Protein AF-A0A940SL05-F1 (afdb_monomer_lite)

pLDDT: mean 84.68, std 17.25, range [26.16, 98.94]

Secondary structure (DSSP, 8-state):
-----SPPPGGGPPPTTS-------PPP--TT--HHHHHHHHGGG----SEEEP-STT--EEE-BTTEEEEEETTEEEEEE-EE---TTTTHHHHSBS--EEEEEEEEE----SSEEEEES-TTSEEEEEETTEEEEEEEETTEEEEEEEEPPTT-TTS-EEEEEEEETTTTEEEEEETTEEEEEEE-SSS--BPPPSS--EESS-TTT----SEEEEEEEEESSPPPHHHHHHTTSSS-SS-TTSTTEEEEE-SSSPPP----PPTT-SS-SS--SHHHHHHHHHHHTT-TT----HHHHHHH-SSSSS---HHHHHHHHHHHTTSSS---

Foldseek 3Di:
DDDDDDDDDPVRDDDPVDDDDDDDDDFDDDPPQDPVSVLLQCLLVPDPDQWFFWLAPQRFTWGHDDFWDWDDDPSFTWIDGKTFGPCVCLCLVLFAKLFKKKKKFWKAQADADQWAFFKEQAPQFWGWTDHVQWTKTWAHWPNDTFMDIFGDDPPRHGDIKIWMWIQHSVQQKIFIDIDLDTRDIDHGPDNIGHHRGPGGMMGQAHPHPRRGHNMITQKIWMFRHGDDSVLSVQCPDPDRPAPNHRPRTSGITGSSDDRPPPPVQAQCQFVSPNDLDVVSLVLLVCVQVVPVPRDTDPSSLVSLPQVPPSDSDPVSSVQSVCCNVVVDVGTD

Radius of gyration: 23.48 Å; chains: 1; bounding box: 57×52×64 Å

Sequence (332 aa):
TATCGPATLDPYQLPSDRTYNWTFSIIPADKTTDAAGYAELAKPYRRLSSALQDLSKHAIQIPTGTNCEMKESNGRTVLSGSVQIPTQGVLDSVYEGRKSFTAEVNVIPTGNPTFNMFVSNGDHGFSLRTRPGVIEFFIFADNDWQMITCDQPSGWIGNQHQVAGIYDAENNTIAVYADGEILGTQQLSTAGGTTRSGYGVTLGACPETGRGSEAEFSSLRIYSKALTAAELKSQNTETPAYPADHTAVELWVDPNAEPAVTEQGLIGDVNLDDTVDVSDAVLLAKFVVEDATAVVMEQGKRNADCNGDGNLSGDDIVLILKYIAKLIDSLG

Structure (mmCIF, N/CA/C/O backbone):
data_AF-A0A940SL05-F1
#
_entry.id   AF-A0A940SL05-F1
#
loop_
_atom_site.group_PDB
_atom_site.id
_atom_site.type_symbol
_atom_site.label_atom_id
_atom_site.label_alt_id
_atom_site.label_comp_id
_atom_site.label_asym_id
_atom_site.label_entity_id
_atom_site.label_seq_id
_atom_site.pdbx_PDB_ins_code
_atom_site.Cartn_x
_atom_site.Cartn_y
_atom_site.Cartn_z
_atom_site.occupancy
_atom_site.B_iso_or_equiv
_atom_site.auth_seq_id
_atom_site.auth_comp_id
_atom_site.auth_asym_id
_atom_site.auth_atom_id
_atom_site.pdbx_PDB_model_num
ATOM 1 N N . THR A 1 1 ? 37.506 -34.097 -18.999 1.00 36.06 1 THR A N 1
ATOM 2 C CA . THR A 1 1 ? 37.295 -32.869 -19.791 1.00 36.06 1 THR A CA 1
ATOM 3 C C . THR A 1 1 ? 35.953 -32.299 -19.395 1.00 36.06 1 THR A C 1
ATOM 5 O O . THR A 1 1 ? 34.938 -32.910 -19.693 1.00 36.06 1 THR A O 1
ATOM 8 N N . ALA A 1 2 ? 35.944 -31.223 -18.609 1.00 26.16 2 ALA A N 1
ATOM 9 C CA . ALA A 1 2 ? 34.712 -30.523 -18.254 1.00 26.16 2 ALA A CA 1
ATOM 10 C C . ALA A 1 2 ? 34.366 -29.554 -19.392 1.00 26.16 2 ALA A C 1
ATOM 12 O O . ALA A 1 2 ? 35.239 -28.823 -19.854 1.00 26.16 2 ALA A O 1
ATOM 13 N N . THR A 1 3 ? 33.125 -29.599 -19.866 1.00 31.02 3 THR A N 1
ATOM 14 C CA . THR A 1 3 ? 32.560 -28.662 -20.843 1.00 31.02 3 THR A CA 1
ATOM 15 C C . THR A 1 3 ? 31.640 -27.723 -20.068 1.00 31.02 3 THR A C 1
ATOM 17 O O . THR A 1 3 ? 30.739 -28.165 -19.356 1.00 31.02 3 THR A O 1
ATOM 20 N N . CYS A 1 4 ? 31.937 -26.430 -20.135 1.00 35.44 4 CYS A N 1
ATOM 21 C CA . CYS A 1 4 ? 31.187 -25.347 -19.514 1.00 35.44 4 CYS A CA 1
ATOM 22 C C . CYS A 1 4 ? 30.064 -24.889 -20.453 1.00 35.44 4 CYS A C 1
ATOM 24 O O . CYS A 1 4 ? 30.205 -23.867 -21.105 1.00 35.44 4 CYS A O 1
ATOM 26 N N . GLY A 1 5 ? 28.971 -25.658 -20.516 1.00 42.00 5 GLY A N 1
ATOM 27 C CA . GLY A 1 5 ? 27.702 -25.236 -21.128 1.00 42.00 5 GLY A CA 1
ATOM 28 C C . GLY A 1 5 ? 27.753 -24.851 -22.620 1.00 42.00 5 GLY A C 1
ATOM 29 O O . GLY A 1 5 ? 28.808 -24.893 -23.254 1.00 42.00 5 GLY A O 1
ATOM 30 N N . PRO A 1 6 ? 26.596 -24.537 -23.230 1.00 42.41 6 PRO A N 1
ATOM 31 C CA . PRO A 1 6 ? 26.560 -23.897 -24.541 1.00 42.41 6 PRO A CA 1
ATOM 32 C C . PRO A 1 6 ? 27.177 -22.491 -24.463 1.00 42.41 6 PRO A C 1
ATOM 34 O O . PRO A 1 6 ? 27.167 -21.861 -23.406 1.00 42.41 6 PRO A O 1
ATOM 37 N N . ALA A 1 7 ? 27.728 -22.012 -25.581 1.00 43.56 7 ALA A N 1
ATOM 38 C CA . ALA A 1 7 ? 28.268 -20.659 -25.686 1.00 43.56 7 ALA A CA 1
ATOM 39 C C . ALA A 1 7 ? 27.224 -19.617 -25.243 1.00 43.56 7 ALA A C 1
ATOM 41 O O . ALA A 1 7 ? 26.043 -19.746 -25.565 1.00 43.56 7 ALA A O 1
ATOM 42 N N . THR A 1 8 ? 27.661 -18.597 -24.504 1.00 48.06 8 THR A N 1
ATOM 43 C CA . THR A 1 8 ? 26.834 -17.441 -24.134 1.00 48.06 8 THR A CA 1
ATOM 44 C C . THR A 1 8 ? 26.310 -16.768 -25.400 1.00 48.06 8 THR A C 1
ATOM 46 O O . THR A 1 8 ? 27.109 -16.312 -26.219 1.00 48.06 8 THR A O 1
ATOM 49 N N . LEU A 1 9 ? 24.983 -16.734 -25.564 1.00 45.97 9 LEU A N 1
ATOM 50 C CA . LEU A 1 9 ? 24.324 -16.020 -26.661 1.00 45.97 9 LEU A CA 1
ATOM 51 C C . LEU A 1 9 ? 24.719 -14.537 -26.598 1.00 45.97 9 LEU A C 1
ATOM 53 O O . LEU A 1 9 ? 24.898 -14.005 -25.502 1.00 45.97 9 LEU A O 1
ATOM 57 N N . ASP A 1 10 ? 24.851 -13.888 -27.755 1.00 45.47 10 ASP A N 1
ATOM 58 C CA . ASP A 1 10 ? 25.284 -12.489 -27.887 1.00 45.47 10 ASP A CA 1
ATOM 59 C C . ASP A 1 10 ? 24.615 -11.488 -26.914 1.00 45.47 10 ASP A C 1
ATOM 61 O O . ASP A 1 10 ? 25.356 -10.688 -26.340 1.00 45.47 10 ASP A O 1
ATOM 65 N N . PRO A 1 11 ? 23.301 -11.559 -26.594 1.00 39.41 11 PRO A N 1
ATOM 66 C CA . PRO A 1 11 ? 22.685 -10.640 -25.622 1.00 39.41 11 PRO A CA 1
ATOM 67 C C . PRO A 1 11 ? 23.162 -10.814 -24.167 1.00 39.41 11 PRO A C 1
ATOM 69 O O . PRO A 1 11 ? 22.920 -9.952 -23.330 1.00 39.41 11 PRO A O 1
ATOM 72 N N . TYR A 1 12 ? 23.871 -11.899 -23.841 1.00 46.38 12 TYR A N 1
ATOM 73 C CA . TYR A 1 12 ? 24.401 -12.163 -22.495 1.00 46.38 12 TYR A CA 1
ATOM 74 C C . TYR A 1 12 ? 25.920 -11.968 -22.396 1.00 46.38 12 TYR A C 1
ATOM 76 O O . TYR A 1 12 ? 26.547 -12.420 -21.433 1.00 46.38 12 TYR A O 1
ATOM 84 N N . GLN A 1 13 ? 26.539 -11.324 -23.390 1.00 52.31 13 GLN A N 1
ATOM 85 C CA . GLN A 1 13 ? 27.960 -10.992 -23.360 1.00 52.31 13 GLN A CA 1
ATOM 86 C C . GLN A 1 13 ? 28.181 -9.641 -22.673 1.00 52.31 13 GLN A C 1
ATOM 88 O O . GLN A 1 13 ? 27.650 -8.613 -23.080 1.00 52.31 13 GLN A O 1
ATOM 93 N N . LEU A 1 14 ? 29.005 -9.634 -21.625 1.00 52.00 14 LEU A N 1
ATOM 94 C CA . LEU A 1 14 ? 29.429 -8.396 -20.976 1.00 52.00 14 LEU A CA 1
ATOM 95 C C . LEU A 1 14 ? 30.586 -7.754 -21.768 1.00 52.00 14 LEU A C 1
ATOM 97 O O . LEU A 1 14 ? 31.560 -8.453 -22.066 1.00 52.00 14 LEU A O 1
ATOM 101 N N . PRO A 1 15 ? 30.538 -6.438 -22.065 1.00 56.62 15 PRO A N 1
ATOM 102 C CA . PRO A 1 15 ? 31.645 -5.714 -22.690 1.00 56.62 15 PRO A CA 1
ATOM 103 C C . PRO A 1 15 ? 32.965 -5.921 -21.940 1.00 56.62 15 PRO A C 1
ATOM 105 O O . PRO A 1 15 ? 33.047 -5.654 -20.741 1.00 56.62 15 PRO A O 1
ATOM 108 N N . SER A 1 16 ? 34.001 -6.395 -22.637 1.00 55.59 16 SER A N 1
ATOM 109 C CA . SER A 1 16 ? 35.279 -6.820 -22.042 1.00 55.59 16 SER A CA 1
ATOM 110 C C . SER A 1 16 ? 36.169 -5.680 -21.529 1.00 55.59 16 SER A C 1
ATOM 112 O O . SER A 1 16 ? 37.238 -5.932 -20.979 1.00 55.59 16 SER A O 1
ATOM 114 N N . ASP A 1 17 ? 35.774 -4.430 -21.751 1.00 52.53 17 ASP A N 1
ATOM 115 C CA . ASP A 1 17 ? 36.512 -3.211 -21.414 1.00 52.53 17 ASP A CA 1
ATOM 116 C C . ASP A 1 17 ? 36.083 -2.583 -20.075 1.00 52.53 17 ASP A C 1
ATOM 118 O O . ASP A 1 17 ? 36.571 -1.515 -19.701 1.00 52.53 17 ASP A O 1
ATOM 122 N N . ARG A 1 18 ? 35.200 -3.250 -19.323 1.00 40.50 18 ARG A N 1
ATOM 123 C CA . ARG A 1 18 ? 34.708 -2.789 -18.019 1.00 40.50 18 ARG A CA 1
ATOM 124 C C . ARG A 1 18 ? 35.052 -3.772 -16.905 1.00 40.50 18 ARG A C 1
ATOM 126 O O . ARG A 1 18 ? 35.016 -4.988 -17.076 1.00 40.50 18 ARG A O 1
ATOM 133 N N . THR A 1 19 ? 35.342 -3.234 -15.726 1.00 42.38 19 THR A N 1
ATOM 134 C CA . THR A 1 19 ? 35.512 -4.034 -14.509 1.00 42.38 19 THR A CA 1
ATOM 135 C C . THR A 1 19 ? 34.145 -4.298 -13.889 1.00 42.38 19 THR A C 1
ATOM 137 O O . THR A 1 19 ? 33.494 -3.366 -13.421 1.00 42.38 19 THR A O 1
ATOM 140 N N . TYR A 1 20 ? 33.730 -5.563 -13.843 1.00 41.09 20 TYR A N 1
ATOM 141 C CA . TYR A 1 20 ? 32.503 -5.985 -13.165 1.00 41.09 20 TYR A CA 1
ATOM 142 C C . TYR A 1 20 ? 32.839 -6.623 -11.822 1.00 41.09 20 TYR A C 1
ATOM 144 O O . TYR A 1 20 ? 33.652 -7.545 -11.753 1.00 41.09 20 TYR A O 1
ATOM 152 N N . ASN A 1 21 ? 32.166 -6.173 -10.766 1.00 38.69 21 ASN A N 1
ATOM 153 C CA . ASN A 1 21 ? 32.136 -6.874 -9.489 1.00 38.69 21 ASN A CA 1
ATOM 154 C C . ASN A 1 21 ? 30.809 -7.621 -9.400 1.00 38.69 21 ASN A C 1
ATOM 156 O O . ASN A 1 21 ? 29.749 -7.005 -9.456 1.00 38.69 21 ASN A O 1
ATOM 160 N N . TRP A 1 22 ? 30.873 -8.939 -9.267 1.00 44.47 22 TRP A N 1
ATOM 161 C CA . TRP A 1 22 ? 29.706 -9.802 -9.143 1.00 44.47 22 TRP A CA 1
ATOM 162 C C . TRP A 1 22 ? 29.884 -10.716 -7.938 1.00 44.47 22 TRP A C 1
ATOM 164 O O . TRP A 1 22 ? 30.992 -11.122 -7.588 1.00 44.47 22 TRP A O 1
ATOM 174 N N . THR A 1 23 ? 28.769 -11.032 -7.296 1.00 41.69 23 THR A N 1
ATOM 175 C CA . THR A 1 23 ? 28.685 -12.100 -6.303 1.00 41.69 23 THR A CA 1
ATOM 176 C C . THR A 1 23 ? 27.572 -13.036 -6.740 1.00 41.69 23 THR A C 1
ATOM 178 O O . THR A 1 23 ? 26.599 -12.611 -7.358 1.00 41.69 23 THR A O 1
ATOM 181 N N . PHE A 1 24 ? 27.755 -14.328 -6.496 1.00 50.56 24 PHE A N 1
ATOM 182 C CA . PHE A 1 24 ? 26.805 -15.363 -6.876 1.00 50.56 24 PHE A CA 1
ATOM 183 C C . PHE A 1 24 ? 26.551 -16.270 -5.677 1.00 50.56 24 PHE A C 1
ATOM 185 O O . PHE A 1 24 ? 27.458 -16.534 -4.885 1.00 50.56 24 PHE A O 1
ATOM 192 N N . SER A 1 25 ? 25.322 -16.766 -5.576 1.00 53.41 25 SER A N 1
ATOM 193 C CA . SER A 1 25 ? 24.893 -17.714 -4.551 1.00 53.41 25 SER A CA 1
ATOM 194 C C . SER A 1 25 ? 24.506 -19.025 -5.225 1.00 53.41 25 SER A C 1
ATOM 196 O O . SER A 1 25 ? 23.731 -19.031 -6.178 1.00 53.41 25 SER A O 1
A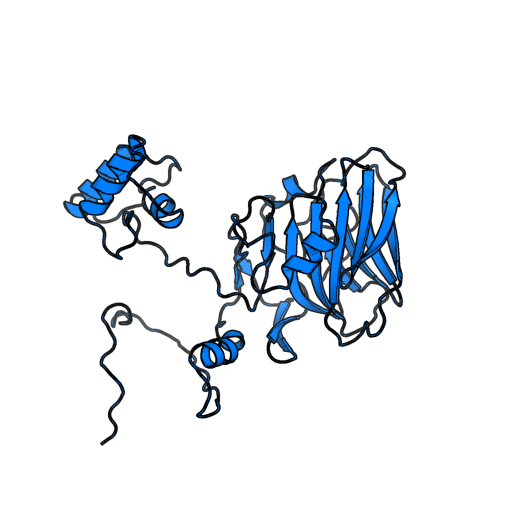TOM 198 N N . ILE A 1 26 ? 25.054 -20.145 -4.748 1.00 67.12 26 ILE A N 1
ATOM 199 C CA . ILE A 1 26 ? 24.675 -21.483 -5.219 1.00 67.12 26 ILE A CA 1
ATOM 200 C C . ILE A 1 26 ? 23.551 -21.993 -4.320 1.00 67.12 26 ILE A C 1
ATOM 202 O O . ILE A 1 26 ? 23.754 -22.162 -3.118 1.00 67.12 26 ILE A O 1
ATOM 206 N N . ILE A 1 27 ? 22.388 -22.262 -4.909 1.00 63.69 27 ILE A N 1
ATOM 207 C CA . ILE A 1 27 ? 21.203 -22.747 -4.197 1.00 63.69 27 ILE A CA 1
ATOM 208 C C . ILE A 1 27 ? 21.056 -24.249 -4.480 1.00 63.69 27 ILE A C 1
ATOM 210 O O . ILE A 1 27 ? 20.894 -24.633 -5.642 1.00 63.69 27 ILE A O 1
ATOM 214 N N . PRO A 1 28 ? 21.135 -25.126 -3.464 1.00 71.19 28 PRO A N 1
ATOM 215 C CA . PRO A 1 28 ? 20.837 -26.540 -3.640 1.00 71.19 28 PRO A CA 1
ATOM 216 C C . PRO A 1 28 ? 19.355 -26.714 -3.980 1.00 71.19 28 PRO A C 1
ATOM 218 O O . PRO A 1 28 ? 18.493 -26.179 -3.290 1.00 71.19 28 PRO A O 1
ATOM 221 N N . ALA A 1 29 ? 19.062 -27.498 -5.010 1.00 73.69 29 ALA A N 1
ATOM 222 C CA . ALA A 1 29 ? 17.703 -27.815 -5.425 1.00 73.69 29 ALA A CA 1
ATOM 223 C C . ALA A 1 29 ? 17.564 -29.321 -5.667 1.00 73.69 29 ALA A C 1
ATOM 225 O O . ALA A 1 29 ? 18.550 -30.008 -5.963 1.00 73.69 29 ALA A O 1
ATOM 226 N N . ASP A 1 30 ? 16.346 -29.839 -5.522 1.00 82.06 30 ASP A N 1
ATOM 227 C CA . ASP A 1 30 ? 16.068 -31.245 -5.792 1.00 82.06 30 ASP A CA 1
ATOM 228 C C . ASP A 1 30 ? 16.240 -31.538 -7.294 1.00 82.06 30 ASP A C 1
ATOM 230 O O . ASP A 1 30 ? 16.018 -30.684 -8.154 1.00 82.06 30 ASP A O 1
ATOM 234 N N . LYS A 1 31 ? 16.636 -32.769 -7.635 1.00 79.12 31 LYS A N 1
ATOM 235 C CA . LYS A 1 31 ? 16.769 -33.196 -9.038 1.00 79.12 31 LYS A CA 1
ATOM 236 C C . LYS A 1 31 ? 15.439 -33.187 -9.796 1.00 79.12 31 LYS A C 1
ATOM 238 O O . LYS A 1 31 ? 15.453 -33.266 -11.019 1.00 79.12 31 LYS A O 1
ATOM 243 N N . THR A 1 32 ? 14.322 -33.166 -9.077 1.00 84.56 32 THR A N 1
ATOM 244 C CA . THR A 1 32 ? 12.962 -33.164 -9.621 1.00 84.56 32 THR A CA 1
ATOM 245 C C . THR A 1 32 ? 12.363 -31.764 -9.770 1.00 84.56 32 THR A C 1
ATOM 247 O O . THR A 1 32 ? 11.261 -31.649 -10.298 1.00 84.56 32 THR A O 1
ATOM 250 N N . THR A 1 33 ? 13.066 -30.710 -9.338 1.00 73.00 33 THR A N 1
ATOM 251 C CA . THR A 1 33 ? 12.614 -29.320 -9.477 1.00 73.00 33 THR A CA 1
ATOM 252 C C . THR A 1 33 ? 12.494 -28.934 -10.956 1.00 73.00 33 THR A C 1
ATOM 254 O O . THR A 1 33 ? 13.396 -29.193 -11.751 1.00 73.00 33 THR A O 1
ATOM 257 N N . ASP A 1 34 ? 11.370 -28.328 -11.334 1.00 69.12 34 ASP A N 1
ATOM 258 C CA . ASP A 1 34 ? 11.123 -27.822 -12.684 1.00 69.12 34 ASP A CA 1
ATOM 259 C C . ASP A 1 34 ? 11.533 -26.343 -12.822 1.00 69.12 34 ASP A C 1
ATOM 261 O O . ASP A 1 34 ? 11.984 -25.703 -11.872 1.00 69.12 34 ASP A O 1
ATOM 265 N N . ALA A 1 35 ? 11.408 -25.779 -14.027 1.00 60.22 35 ALA A N 1
ATOM 266 C CA . ALA A 1 35 ? 11.822 -24.400 -14.303 1.00 60.22 35 ALA A CA 1
ATOM 267 C C . ALA A 1 35 ? 11.111 -23.363 -13.410 1.00 60.22 35 ALA A C 1
ATOM 269 O O . ALA A 1 35 ? 11.743 -22.403 -12.968 1.00 60.22 35 ALA A O 1
ATOM 270 N N . ALA A 1 36 ? 9.825 -23.576 -13.110 1.00 58.47 36 ALA A N 1
ATOM 271 C CA . ALA A 1 36 ? 9.057 -22.716 -12.214 1.00 58.47 36 ALA A CA 1
ATOM 272 C C . ALA A 1 36 ? 9.551 -22.842 -10.764 1.00 58.47 36 ALA A C 1
ATOM 274 O O . ALA A 1 36 ? 9.796 -21.834 -10.107 1.00 58.47 36 ALA A O 1
ATOM 275 N N . GLY A 1 37 ? 9.803 -24.062 -10.287 1.00 66.38 37 GLY A N 1
ATOM 276 C CA . GLY A 1 37 ? 10.365 -24.308 -8.963 1.00 66.38 37 GLY A CA 1
ATOM 277 C C . GLY A 1 37 ? 11.770 -23.726 -8.792 1.00 66.38 37 GLY A C 1
ATOM 278 O O . GLY A 1 37 ? 12.076 -23.167 -7.742 1.00 66.38 37 GLY A O 1
ATOM 279 N N . TYR A 1 38 ? 12.616 -23.773 -9.828 1.00 66.06 38 TYR A N 1
ATOM 280 C CA . TYR A 1 38 ? 13.904 -23.074 -9.810 1.00 66.06 38 TYR A CA 1
ATOM 281 C C . TYR A 1 38 ? 13.722 -21.556 -9.746 1.00 66.06 38 TYR A C 1
ATOM 283 O O . TYR A 1 38 ? 14.474 -20.885 -9.037 1.00 66.06 38 TYR A O 1
ATOM 291 N N . ALA A 1 39 ? 12.724 -21.012 -10.451 1.00 60.06 39 ALA A N 1
ATOM 292 C CA . ALA A 1 39 ? 12.420 -19.591 -10.395 1.00 60.06 39 ALA A CA 1
ATOM 293 C C . ALA A 1 39 ? 12.012 -19.164 -8.978 1.00 60.06 39 ALA A C 1
ATOM 295 O O . ALA A 1 39 ? 12.591 -18.196 -8.487 1.00 60.06 39 ALA A O 1
ATOM 296 N N . GLU A 1 40 ? 11.114 -19.908 -8.318 1.00 60.41 40 GLU A N 1
ATOM 297 C CA . GLU A 1 40 ? 10.710 -19.684 -6.920 1.00 60.41 40 GLU A CA 1
ATOM 298 C C . GLU A 1 40 ? 11.884 -19.790 -5.942 1.00 60.41 40 GLU A C 1
ATOM 300 O O . GLU A 1 40 ? 12.039 -18.932 -5.081 1.00 60.41 40 GLU A O 1
ATOM 305 N N . LEU A 1 41 ? 12.750 -20.799 -6.089 1.00 67.00 41 LEU A N 1
ATOM 306 C CA . LEU A 1 41 ? 13.924 -20.966 -5.222 1.00 67.00 41 LEU A CA 1
ATOM 307 C C . LEU A 1 41 ? 14.932 -19.825 -5.374 1.00 67.00 41 LEU A C 1
ATOM 309 O O . LEU A 1 41 ? 15.597 -19.459 -4.408 1.00 67.00 41 LEU A O 1
ATOM 313 N N . ALA A 1 42 ? 15.072 -19.284 -6.584 1.00 62.66 42 ALA A N 1
ATOM 314 C CA . ALA A 1 42 ? 16.006 -18.206 -6.869 1.00 62.66 42 ALA A CA 1
ATOM 315 C C . ALA A 1 42 ? 15.466 -16.824 -6.482 1.00 62.66 42 ALA A C 1
ATOM 317 O O . ALA A 1 42 ? 16.278 -15.961 -6.160 1.00 62.66 42 ALA A O 1
ATOM 318 N N . LYS A 1 43 ? 14.139 -16.606 -6.503 1.00 61.03 43 LYS A N 1
ATOM 319 C CA . LYS A 1 43 ? 13.481 -15.314 -6.200 1.00 61.03 43 LYS A CA 1
ATOM 320 C C . LYS A 1 43 ? 14.070 -14.576 -4.994 1.00 61.03 43 LYS A C 1
ATOM 322 O O . LYS A 1 43 ? 14.424 -13.409 -5.163 1.00 61.03 43 LYS A O 1
ATOM 327 N N . PRO A 1 44 ? 14.277 -15.221 -3.830 1.00 55.00 44 PRO A N 1
ATOM 328 C CA . PRO A 1 44 ? 14.743 -14.512 -2.647 1.00 55.00 44 PRO A CA 1
ATOM 329 C C . PRO A 1 44 ? 16.212 -14.057 -2.736 1.00 55.00 44 PRO A C 1
ATOM 331 O O . PRO A 1 44 ? 16.677 -13.200 -1.991 1.00 55.00 44 PRO A O 1
ATOM 334 N N . TYR A 1 45 ? 16.956 -14.595 -3.707 1.00 55.50 45 TYR A N 1
ATOM 335 C CA . TYR A 1 45 ? 18.363 -14.293 -3.962 1.00 55.50 45 TYR A CA 1
ATOM 336 C C . TYR A 1 45 ? 18.577 -13.399 -5.192 1.00 55.50 45 TYR A C 1
ATOM 338 O O . TYR A 1 45 ? 19.721 -13.080 -5.516 1.00 55.50 45 TYR A O 1
ATOM 346 N N . ARG A 1 46 ? 17.508 -12.971 -5.883 1.00 54.88 46 ARG A N 1
ATOM 347 C CA . ARG A 1 46 ? 17.597 -12.126 -7.091 1.00 54.88 46 ARG A CA 1
ATOM 348 C C . ARG A 1 46 ? 17.979 -10.671 -6.814 1.00 54.88 46 ARG A C 1
ATOM 350 O O . ARG A 1 46 ? 18.066 -9.886 -7.753 1.00 54.88 46 ARG A O 1
ATOM 357 N N . ARG A 1 47 ? 18.230 -10.278 -5.561 1.00 50.22 47 ARG A N 1
ATOM 358 C CA . ARG A 1 47 ? 18.471 -8.872 -5.208 1.00 50.22 47 ARG A CA 1
ATOM 359 C C . ARG A 1 47 ? 19.822 -8.654 -4.529 1.00 50.22 47 ARG A C 1
ATOM 361 O O . ARG A 1 47 ? 19.985 -8.847 -3.332 1.00 50.22 47 ARG A O 1
ATOM 368 N N . LEU A 1 48 ? 20.768 -8.148 -5.319 1.00 43.28 48 LEU A N 1
ATOM 369 C CA . LEU A 1 48 ? 21.882 -7.306 -4.868 1.00 43.28 48 LEU A CA 1
ATOM 370 C C . LEU A 1 48 ? 21.565 -5.841 -5.208 1.00 43.28 48 LEU A C 1
ATOM 372 O O . LEU A 1 48 ? 22.366 -5.153 -5.834 1.00 43.28 48 LEU A O 1
ATOM 376 N N . SER A 1 49 ? 20.369 -5.361 -4.865 1.00 50.12 49 SER A N 1
ATOM 377 C CA . SER A 1 49 ? 20.028 -3.946 -5.014 1.00 50.12 49 SER A CA 1
ATOM 378 C C . SER A 1 49 ? 19.861 -3.311 -3.638 1.00 50.12 49 SER A C 1
ATOM 380 O O . SER A 1 49 ? 19.150 -3.815 -2.774 1.00 50.12 49 SER A O 1
ATOM 382 N N . SER A 1 50 ? 20.494 -2.159 -3.433 1.00 54.81 50 SER A N 1
ATOM 383 C CA . SER A 1 50 ? 20.216 -1.252 -2.314 1.00 54.81 50 SER A CA 1
ATOM 384 C C . SER A 1 50 ? 18.915 -0.459 -2.528 1.00 54.81 50 SER A C 1
ATOM 386 O O . SER A 1 50 ? 18.770 0.645 -2.006 1.00 54.81 50 SER A O 1
ATOM 388 N N . ALA A 1 51 ? 17.997 -0.962 -3.359 1.00 65.06 51 ALA A N 1
ATOM 389 C CA . ALA A 1 51 ? 16.718 -0.333 -3.656 1.00 65.06 51 ALA A CA 1
ATOM 390 C C . ALA A 1 51 ? 15.671 -1.356 -4.133 1.00 65.06 51 ALA A C 1
ATOM 392 O O . ALA A 1 51 ? 16.001 -2.328 -4.817 1.00 65.06 51 ALA A O 1
ATOM 393 N N . LEU A 1 52 ? 14.405 -1.121 -3.789 1.00 79.75 52 LEU A N 1
ATOM 394 C CA . LEU A 1 52 ? 13.227 -1.756 -4.378 1.00 79.75 52 LEU A CA 1
ATOM 395 C C . LEU A 1 52 ? 12.659 -0.835 -5.456 1.00 79.75 52 LEU A C 1
ATOM 397 O O . LEU A 1 52 ? 12.781 0.382 -5.375 1.00 79.75 52 LEU A O 1
ATOM 401 N N . GLN A 1 53 ? 11.970 -1.427 -6.415 1.00 82.12 53 GLN A N 1
ATOM 402 C CA . GLN A 1 53 ? 11.187 -0.715 -7.409 1.00 82.12 53 GLN A CA 1
ATOM 403 C C . GLN A 1 53 ? 9.720 -0.714 -6.964 1.00 82.12 53 GLN A C 1
ATOM 405 O O . GLN A 1 53 ? 9.183 -1.778 -6.653 1.00 82.12 53 GLN A O 1
ATOM 410 N N . ASP A 1 54 ? 9.071 0.449 -6.934 1.00 87.56 54 ASP A N 1
ATOM 411 C CA . ASP A 1 54 ? 7.609 0.518 -6.971 1.00 87.56 54 ASP A CA 1
ATOM 412 C C . ASP A 1 54 ? 7.122 -0.062 -8.302 1.00 87.56 54 ASP A C 1
ATOM 414 O O . ASP A 1 54 ? 7.568 0.377 -9.362 1.00 87.56 54 ASP A O 1
ATOM 418 N N . LEU A 1 55 ? 6.239 -1.054 -8.235 1.00 87.62 55 LEU A N 1
ATOM 419 C CA . LEU A 1 55 ? 5.710 -1.763 -9.400 1.00 87.62 55 LEU A CA 1
ATOM 420 C C . LEU A 1 55 ? 4.536 -1.031 -10.052 1.00 87.62 55 LEU A C 1
ATOM 422 O O . LEU A 1 55 ? 4.090 -1.439 -11.123 1.00 87.62 55 LEU A O 1
ATOM 426 N N . SER A 1 56 ? 4.008 0.009 -9.402 1.00 89.12 56 SER A N 1
ATOM 427 C CA . SER A 1 56 ? 2.946 0.824 -9.974 1.00 89.12 56 SER A CA 1
ATOM 428 C C . SER A 1 56 ? 3.426 1.601 -11.205 1.00 89.12 56 SER A C 1
ATOM 430 O O . SER A 1 56 ? 4.622 1.701 -11.493 1.00 89.12 56 SER A O 1
ATOM 432 N N . LYS A 1 57 ? 2.480 2.249 -11.889 1.00 82.31 57 LYS A N 1
ATOM 433 C CA . LYS A 1 57 ? 2.740 3.185 -12.996 1.00 82.31 57 LYS A CA 1
ATOM 434 C C . LYS A 1 57 ? 3.752 4.297 -12.670 1.00 82.31 57 LYS A C 1
ATOM 436 O O . LYS A 1 57 ? 4.294 4.893 -13.595 1.00 82.31 57 LYS A O 1
ATOM 441 N N . HIS A 1 58 ? 4.000 4.596 -11.391 1.00 81.38 58 HIS A N 1
ATOM 442 C CA . HIS A 1 58 ? 4.916 5.667 -10.984 1.00 81.38 58 HIS A CA 1
ATOM 443 C C . HIS A 1 58 ? 6.384 5.248 -10.961 1.00 81.38 58 HIS A C 1
ATOM 445 O O . HIS A 1 58 ? 7.250 6.119 -10.988 1.00 81.38 58 HIS A O 1
ATOM 451 N N . ALA A 1 59 ? 6.673 3.944 -10.908 1.00 79.31 59 ALA A N 1
ATOM 452 C CA . ALA A 1 59 ? 8.025 3.399 -10.976 1.00 79.31 59 ALA A CA 1
ATOM 453 C C . ALA A 1 59 ? 9.048 4.096 -10.043 1.00 79.31 59 ALA A C 1
ATOM 455 O O . ALA A 1 59 ? 10.224 4.264 -10.380 1.00 79.31 59 ALA A O 1
ATOM 456 N N . ILE A 1 60 ? 8.635 4.448 -8.825 1.00 80.38 60 ILE A N 1
ATOM 457 C CA . ILE A 1 60 ? 9.487 5.087 -7.812 1.00 80.38 60 ILE A CA 1
ATOM 458 C C . ILE A 1 60 ? 10.602 4.134 -7.343 1.00 80.38 60 ILE A C 1
ATOM 460 O O . ILE A 1 60 ? 10.341 3.019 -6.891 1.00 80.38 60 ILE A O 1
ATOM 464 N N . GLN A 1 61 ? 11.854 4.601 -7.370 1.00 79.69 61 GLN A N 1
ATOM 465 C CA . GLN A 1 61 ? 12.981 3.904 -6.740 1.00 79.69 61 GLN A CA 1
ATOM 466 C C . GLN A 1 61 ? 12.935 4.088 -5.224 1.00 79.69 61 GLN A C 1
ATOM 468 O O . GLN A 1 61 ? 12.994 5.209 -4.724 1.00 79.69 61 GLN A O 1
ATOM 473 N N . ILE A 1 62 ? 12.866 2.992 -4.480 1.00 83.25 62 ILE A N 1
ATOM 474 C CA . ILE A 1 62 ? 12.733 2.983 -3.024 1.00 83.25 62 ILE A CA 1
ATOM 475 C C . ILE A 1 62 ? 14.059 2.513 -2.425 1.00 83.25 62 ILE A C 1
ATOM 477 O O . ILE A 1 62 ? 14.359 1.324 -2.496 1.00 83.25 62 ILE A O 1
ATOM 481 N N . PRO A 1 63 ? 14.872 3.395 -1.826 1.00 73.69 63 PRO A N 1
ATOM 482 C CA . PRO A 1 63 ? 16.158 2.996 -1.270 1.00 73.69 63 PRO A CA 1
ATOM 483 C C . PRO A 1 63 ? 15.964 2.027 -0.096 1.00 73.69 63 PRO A C 1
ATOM 485 O O . PRO A 1 63 ? 15.249 2.326 0.858 1.00 73.69 63 PRO A O 1
ATOM 488 N N . THR A 1 64 ? 16.637 0.880 -0.142 1.00 69.12 64 THR A N 1
ATOM 489 C CA . THR A 1 64 ? 16.747 -0.061 0.980 1.00 69.12 64 THR A CA 1
ATOM 490 C C . THR A 1 64 ? 18.153 0.002 1.556 1.00 69.12 64 THR A C 1
ATOM 492 O O . THR A 1 64 ? 19.144 -0.061 0.830 1.00 69.12 64 THR A O 1
ATOM 495 N N . GLY A 1 65 ? 18.250 0.137 2.873 1.00 67.06 65 GLY A N 1
ATOM 496 C CA . GLY A 1 65 ? 19.493 0.354 3.610 1.00 67.06 65 GLY A CA 1
ATOM 497 C C . GLY A 1 65 ? 19.218 1.058 4.940 1.00 67.06 65 GLY A C 1
ATOM 498 O O . GLY A 1 65 ? 18.065 1.365 5.225 1.00 67.06 65 GLY A O 1
ATOM 499 N N . THR A 1 66 ? 20.274 1.311 5.725 1.00 67.44 66 THR A N 1
ATOM 500 C CA . THR A 1 66 ? 20.379 1.910 7.086 1.00 67.44 66 THR A CA 1
ATOM 501 C C . THR A 1 66 ? 19.284 1.569 8.110 1.00 67.44 66 THR A C 1
ATOM 503 O O . THR A 1 66 ? 19.612 1.110 9.196 1.00 67.44 66 THR A O 1
ATOM 506 N N . ASN A 1 67 ? 18.011 1.806 7.796 1.00 82.75 67 ASN A N 1
ATOM 507 C CA . ASN A 1 67 ? 16.851 1.550 8.646 1.00 82.75 67 ASN A CA 1
ATOM 508 C C . ASN A 1 67 ? 15.914 0.458 8.105 1.00 82.75 67 ASN A C 1
ATOM 510 O O . ASN A 1 67 ? 15.026 0.048 8.847 1.00 82.75 67 ASN A O 1
ATOM 514 N N . CYS A 1 68 ? 16.070 0.006 6.854 1.00 87.44 68 CYS A N 1
ATOM 515 C CA . CYS A 1 68 ? 15.300 -1.091 6.265 1.00 87.44 68 CYS A CA 1
ATOM 516 C C . CYS A 1 68 ? 16.222 -2.118 5.611 1.00 87.44 68 CYS A C 1
ATOM 518 O O . CYS A 1 68 ? 17.066 -1.770 4.784 1.00 87.44 68 CYS A O 1
ATOM 520 N N . GLU A 1 69 ? 16.021 -3.384 5.956 1.00 84.69 69 GLU A N 1
ATOM 521 C CA . GLU A 1 69 ? 16.781 -4.517 5.444 1.00 84.69 69 GLU A CA 1
ATOM 522 C C . GLU A 1 69 ? 15.839 -5.525 4.784 1.00 84.69 69 GLU A C 1
ATOM 524 O O . GLU A 1 69 ? 14.756 -5.810 5.299 1.00 84.69 69 GLU A O 1
ATOM 529 N N . MET A 1 70 ? 16.268 -6.087 3.654 1.00 84.50 70 MET A N 1
ATOM 530 C CA . MET A 1 70 ? 15.654 -7.285 3.086 1.00 84.50 70 MET A CA 1
ATOM 531 C C . MET A 1 70 ? 16.216 -8.509 3.807 1.00 84.50 70 MET A C 1
ATOM 533 O O . MET A 1 70 ? 17.433 -8.648 3.928 1.00 84.50 70 MET A O 1
ATOM 537 N N . LYS A 1 71 ? 15.344 -9.400 4.274 1.00 80.69 71 LYS A N 1
ATOM 538 C CA . LYS A 1 71 ? 15.742 -10.658 4.911 1.00 80.69 71 LYS A CA 1
ATOM 539 C C . LYS A 1 71 ? 14.833 -11.802 4.501 1.00 80.69 71 LYS A C 1
ATOM 541 O O . LYS A 1 71 ? 13.697 -11.581 4.101 1.00 80.69 71 LYS A O 1
ATOM 546 N N . GLU A 1 72 ? 15.320 -13.019 4.678 1.00 80.88 72 GLU A N 1
ATOM 547 C CA . GLU A 1 72 ? 14.526 -14.224 4.467 1.00 80.88 72 GLU A CA 1
ATOM 548 C C . GLU A 1 72 ? 13.672 -14.551 5.692 1.00 80.88 72 GLU A C 1
ATOM 550 O O . GLU A 1 72 ? 14.170 -14.592 6.818 1.00 80.88 72 GLU A O 1
ATOM 555 N N . SER A 1 73 ? 12.390 -14.824 5.460 1.00 75.69 73 SER A N 1
ATOM 556 C CA . SER A 1 73 ? 11.430 -15.266 6.470 1.00 75.69 73 SER A CA 1
ATOM 557 C C . SER A 1 73 ? 10.447 -16.240 5.821 1.00 75.69 73 SER A C 1
ATOM 559 O O . SER A 1 73 ? 9.778 -15.910 4.845 1.00 75.69 73 SER A O 1
ATOM 561 N N . ASN A 1 74 ? 10.393 -17.480 6.320 1.00 72.25 74 ASN A N 1
ATOM 562 C CA . ASN A 1 74 ? 9.513 -18.545 5.813 1.00 72.25 74 ASN A CA 1
ATOM 563 C C . ASN A 1 74 ? 9.586 -18.790 4.286 1.00 72.25 74 ASN A C 1
ATOM 565 O O . ASN A 1 74 ? 8.573 -19.069 3.649 1.00 72.25 74 ASN A O 1
ATOM 569 N N . GLY A 1 75 ? 10.785 -18.704 3.695 1.00 70.25 75 GLY A N 1
ATOM 570 C CA . GLY A 1 75 ? 10.997 -18.942 2.260 1.00 70.25 75 GLY A CA 1
ATOM 571 C C . GLY A 1 75 ? 10.544 -17.795 1.351 1.00 70.25 75 GLY A C 1
ATOM 572 O O . GLY A 1 75 ? 10.354 -18.006 0.156 1.00 70.25 75 GLY A O 1
ATOM 573 N N . ARG A 1 76 ? 10.339 -16.601 1.916 1.00 75.12 76 ARG A N 1
ATOM 574 C CA . ARG A 1 76 ? 10.082 -15.357 1.188 1.00 75.12 76 ARG A CA 1
ATOM 575 C C . ARG A 1 76 ? 11.028 -14.272 1.682 1.00 75.12 76 ARG A C 1
ATOM 577 O O . ARG A 1 76 ? 11.342 -14.206 2.872 1.00 75.12 76 ARG A O 1
ATOM 584 N N . THR A 1 77 ? 11.381 -13.355 0.795 1.00 83.81 77 THR A N 1
ATOM 585 C CA . THR A 1 77 ? 12.033 -12.113 1.190 1.00 83.81 77 THR A CA 1
ATOM 586 C C . THR A 1 77 ? 11.006 -11.184 1.828 1.00 83.81 77 THR A C 1
ATOM 588 O O . THR A 1 77 ? 9.903 -10.988 1.317 1.00 83.81 77 THR A O 1
ATOM 591 N N . VAL A 1 78 ? 11.361 -10.582 2.951 1.00 89.75 78 VAL A N 1
ATOM 592 C CA . VAL A 1 78 ? 10.560 -9.588 3.665 1.00 89.75 78 VAL A CA 1
ATOM 593 C C . VAL A 1 78 ? 11.405 -8.361 3.967 1.00 89.75 78 VAL A C 1
ATOM 595 O O . VAL A 1 78 ? 12.632 -8.429 4.043 1.00 89.75 78 VAL A O 1
ATOM 598 N N . LEU A 1 79 ? 10.741 -7.231 4.164 1.00 92.25 79 LEU A N 1
ATOM 599 C CA . LEU A 1 79 ? 11.342 -5.991 4.630 1.00 92.25 79 LEU A CA 1
ATOM 600 C C . LEU A 1 79 ? 11.246 -5.925 6.149 1.00 92.25 79 LEU A C 1
ATOM 602 O O . LEU A 1 79 ? 10.170 -6.098 6.714 1.00 92.25 79 LEU A O 1
ATOM 606 N N . SER A 1 80 ? 12.363 -5.655 6.809 1.00 92.00 80 SER A N 1
ATOM 607 C CA . SER A 1 80 ? 12.455 -5.461 8.254 1.00 92.00 80 SER A CA 1
ATOM 608 C C . SER A 1 80 ? 12.954 -4.051 8.535 1.00 92.00 80 SER A C 1
ATOM 610 O O . SER A 1 80 ? 13.882 -3.588 7.878 1.00 92.00 80 SER A O 1
ATOM 612 N N . GLY A 1 81 ? 12.362 -3.374 9.518 1.00 93.12 81 GLY A N 1
ATOM 613 C CA . GLY A 1 81 ? 12.669 -1.976 9.825 1.00 93.12 81 GLY A CA 1
ATOM 614 C C . GLY A 1 81 ? 11.738 -1.001 9.101 1.00 93.12 81 GLY A C 1
ATOM 615 O O . GLY A 1 81 ? 10.553 -1.286 8.950 1.00 93.12 81 GLY A O 1
ATOM 616 N N . SER A 1 82 ? 12.246 0.163 8.693 1.00 94.44 82 SER A N 1
ATOM 617 C CA . SER A 1 82 ? 11.429 1.245 8.131 1.00 94.44 82 SER A CA 1
ATOM 618 C C . SER A 1 82 ? 12.048 1.912 6.908 1.00 94.44 82 SER A C 1
ATOM 620 O O . SER A 1 82 ? 13.255 2.159 6.862 1.00 94.44 82 SER A O 1
ATOM 622 N N . VAL A 1 83 ? 11.203 2.235 5.929 1.00 91.88 83 VAL A N 1
ATOM 623 C CA . VAL A 1 83 ? 11.593 2.926 4.696 1.00 91.88 83 VAL A CA 1
ATOM 624 C C . VAL A 1 83 ? 10.556 3.981 4.333 1.00 91.88 83 VAL A C 1
ATOM 626 O O . VAL A 1 83 ? 9.363 3.694 4.234 1.00 91.88 83 VAL A O 1
ATOM 629 N N . GLN A 1 84 ? 11.018 5.217 4.146 1.00 90.75 84 GLN A N 1
ATOM 630 C CA . GLN A 1 84 ? 10.200 6.279 3.572 1.00 90.75 84 GLN A CA 1
ATOM 631 C C . GLN A 1 84 ? 10.260 6.184 2.049 1.00 90.75 84 GLN A C 1
ATOM 633 O O . GLN A 1 84 ? 11.340 6.136 1.460 1.00 90.75 84 GLN A O 1
ATOM 638 N N . ILE A 1 85 ? 9.095 6.169 1.416 1.00 90.19 85 ILE A N 1
ATOM 639 C CA . ILE A 1 85 ? 8.958 6.121 -0.034 1.00 90.19 85 ILE A CA 1
ATOM 640 C C . ILE A 1 85 ? 9.247 7.530 -0.581 1.00 90.19 85 ILE A C 1
ATOM 642 O O . ILE A 1 85 ? 8.563 8.480 -0.184 1.00 90.19 85 ILE A O 1
ATOM 646 N N . PRO A 1 86 ? 10.239 7.714 -1.473 1.00 79.94 86 PRO A N 1
ATOM 647 C CA . PRO A 1 86 ? 10.639 9.031 -1.968 1.00 79.94 86 PRO A CA 1
ATOM 648 C C . PRO A 1 86 ? 9.704 9.497 -3.092 1.00 79.94 86 PRO A C 1
ATOM 650 O O . PRO A 1 86 ? 10.111 9.682 -4.234 1.00 79.94 86 PRO A O 1
ATOM 653 N N . THR A 1 87 ? 8.427 9.684 -2.766 1.00 71.88 87 THR A N 1
ATOM 654 C CA . THR A 1 87 ? 7.366 9.970 -3.744 1.00 71.88 87 THR A CA 1
ATOM 655 C C . THR A 1 87 ? 7.489 11.340 -4.401 1.00 71.88 87 THR A C 1
ATOM 657 O O . THR A 1 87 ? 6.833 11.575 -5.404 1.00 71.88 87 THR A O 1
ATOM 660 N N . GLN A 1 88 ? 8.253 12.274 -3.822 1.00 67.12 88 GLN A N 1
ATOM 661 C CA . GLN A 1 88 ? 8.307 13.680 -4.259 1.00 67.12 88 GLN A CA 1
ATOM 662 C C . GLN A 1 88 ? 6.911 14.324 -4.420 1.00 67.12 88 GLN A C 1
ATOM 664 O O . GLN A 1 88 ? 6.709 15.198 -5.258 1.00 67.12 88 GLN A O 1
ATOM 669 N N . GLY A 1 89 ? 5.935 13.884 -3.619 1.00 70.12 89 GLY A N 1
ATOM 670 C CA . GLY A 1 89 ? 4.556 14.376 -3.663 1.00 70.12 89 GLY A CA 1
ATOM 671 C C . GLY A 1 89 ? 3.651 13.698 -4.698 1.00 70.12 89 GLY A C 1
ATOM 672 O O . GLY A 1 89 ? 2.469 14.023 -4.762 1.00 70.12 89 GLY A O 1
ATOM 673 N N . VAL A 1 90 ? 4.145 12.714 -5.462 1.00 76.88 90 VAL A N 1
ATOM 674 C CA . VAL A 1 90 ? 3.330 11.939 -6.421 1.00 76.88 90 VAL A CA 1
ATOM 675 C C . VAL A 1 90 ? 2.096 11.328 -5.744 1.00 76.88 90 VAL A C 1
ATOM 677 O O . VAL A 1 90 ? 0.989 11.406 -6.276 1.00 76.88 90 VAL A O 1
ATOM 680 N N . LEU A 1 91 ? 2.261 10.797 -4.526 1.00 85.88 91 LEU A N 1
ATOM 681 C CA . LEU A 1 91 ? 1.165 10.174 -3.776 1.00 85.88 91 LEU A CA 1
ATOM 682 C C . LEU A 1 91 ? 0.323 11.154 -2.955 1.00 85.88 91 LEU A C 1
ATOM 684 O O . LEU A 1 91 ? -0.763 10.781 -2.526 1.00 85.88 91 LEU A O 1
ATOM 688 N N . ASP A 1 92 ? 0.761 12.398 -2.760 1.00 83.38 92 ASP A N 1
ATOM 689 C CA . ASP A 1 92 ? 0.042 13.378 -1.931 1.00 83.38 92 ASP A CA 1
ATOM 690 C C . ASP A 1 92 ? -1.389 13.570 -2.443 1.00 83.38 92 ASP A C 1
ATOM 692 O O . ASP A 1 92 ? -2.368 13.506 -1.702 1.00 83.38 92 ASP A O 1
ATOM 696 N N . SER A 1 93 ? -1.533 13.669 -3.765 1.00 85.69 93 SER A N 1
ATOM 697 C CA . SER A 1 93 ? -2.836 13.835 -4.402 1.00 85.69 93 SER A CA 1
ATOM 698 C C . SER A 1 93 ? -3.768 12.620 -4.280 1.00 85.69 93 SER A C 1
ATOM 700 O O . SER A 1 93 ? -4.949 12.757 -4.597 1.00 85.69 93 SER A O 1
ATOM 702 N N . VAL A 1 94 ? -3.286 11.460 -3.830 1.00 91.12 94 VAL A N 1
ATOM 703 C CA . VAL A 1 94 ? -4.076 10.223 -3.728 1.00 91.12 94 VAL A CA 1
ATOM 704 C C . VAL A 1 94 ? -4.933 10.223 -2.468 1.00 91.12 94 VAL A C 1
ATOM 706 O O . VAL A 1 94 ? -6.122 9.923 -2.534 1.00 91.12 94 VAL A O 1
ATOM 709 N N . TYR A 1 95 ? -4.337 10.573 -1.329 1.00 90.31 95 TYR A N 1
ATOM 710 C CA . TYR A 1 95 ? -4.971 10.453 -0.014 1.00 90.31 95 TYR A CA 1
ATOM 711 C C . TYR A 1 95 ? -5.368 11.796 0.603 1.00 90.31 95 TYR A C 1
ATOM 713 O O . TYR A 1 95 ? -6.076 11.795 1.606 1.00 90.31 95 TYR A O 1
ATOM 721 N N . GLU A 1 96 ? -4.945 12.934 0.037 1.00 92.88 96 GLU A N 1
ATOM 722 C CA . GLU A 1 96 ? -5.285 14.266 0.548 1.00 92.88 96 GLU A CA 1
ATOM 723 C C . GLU A 1 96 ? -6.713 14.712 0.218 1.00 92.88 96 GLU A C 1
ATOM 725 O O . GLU A 1 96 ? -7.199 14.618 -0.915 1.00 92.88 96 GLU A O 1
ATOM 730 N N . GLY A 1 97 ? -7.363 15.311 1.215 1.00 95.69 97 GLY A N 1
ATOM 731 C CA . GLY A 1 97 ? -8.719 15.821 1.112 1.00 95.69 97 GLY A CA 1
ATOM 732 C C . GLY A 1 97 ? -9.762 14.707 1.061 1.00 95.69 97 GLY A C 1
ATOM 733 O O . GLY A 1 97 ? -9.590 13.621 1.613 1.00 95.69 97 GLY A O 1
ATOM 734 N N . ARG A 1 98 ? -10.905 15.002 0.437 1.00 96.81 98 ARG A N 1
ATOM 735 C CA . ARG A 1 98 ? -12.038 14.071 0.324 1.00 96.81 98 ARG A CA 1
ATOM 736 C C . ARG A 1 98 ? -11.842 13.108 -0.848 1.00 96.81 98 ARG A C 1
ATOM 738 O O . ARG A 1 98 ? -12.569 13.180 -1.836 1.00 96.81 98 ARG A O 1
ATOM 745 N N . LYS A 1 99 ? -10.841 12.236 -0.744 1.00 96.88 99 LYS A N 1
ATOM 746 C CA . LYS A 1 99 ? -10.521 11.212 -1.745 1.00 96.88 99 LYS A CA 1
ATOM 747 C C . LYS A 1 99 ? -10.462 9.847 -1.085 1.00 96.88 99 LYS A C 1
ATOM 749 O O . LYS A 1 99 ? -9.738 9.669 -0.111 1.00 96.88 99 LYS A O 1
ATOM 754 N N . SER A 1 100 ? -11.239 8.903 -1.605 1.00 98.56 100 SER A N 1
ATOM 755 C CA . SER A 1 100 ? -11.218 7.535 -1.102 1.00 98.56 100 SER A CA 1
ATOM 756 C C . SER A 1 100 ? -9.876 6.883 -1.419 1.00 98.56 100 SER A C 1
ATOM 758 O O . SER A 1 100 ? -9.397 6.979 -2.546 1.00 98.56 100 SER A O 1
ATOM 760 N N . PHE A 1 101 ? -9.295 6.185 -0.451 1.00 98.81 101 PHE A N 1
ATOM 761 C CA . PHE A 1 101 ? -8.057 5.438 -0.644 1.00 98.81 101 PHE A CA 1
ATOM 762 C C . PHE A 1 101 ? -8.008 4.214 0.269 1.00 98.81 101 PHE A C 1
ATOM 764 O O . PHE A 1 101 ? -8.715 4.132 1.275 1.00 98.81 101 PHE A O 1
ATOM 771 N N . THR A 1 102 ? -7.144 3.265 -0.078 1.00 98.88 102 THR A N 1
ATOM 772 C CA . THR A 1 102 ? -6.865 2.084 0.745 1.00 98.88 102 THR A CA 1
ATOM 773 C C . THR A 1 102 ? -5.363 1.928 0.906 1.00 98.88 102 THR A C 1
ATOM 775 O O . THR A 1 102 ? -4.636 1.980 -0.085 1.00 98.88 102 THR A O 1
ATOM 778 N N . ALA A 1 103 ? -4.903 1.727 2.138 1.00 98.69 103 ALA A N 1
ATOM 779 C CA . ALA A 1 103 ? -3.526 1.370 2.447 1.00 98.69 103 ALA A CA 1
ATOM 780 C C . ALA A 1 103 ? -3.481 -0.074 2.947 1.00 98.69 103 ALA A C 1
ATOM 782 O O . ALA A 1 103 ? -4.005 -0.372 4.018 1.00 98.69 103 ALA A O 1
ATOM 783 N N . GLU A 1 104 ? -2.879 -0.961 2.162 1.00 98.81 104 GLU A N 1
ATOM 784 C CA . GLU A 1 104 ? -2.810 -2.402 2.404 1.00 98.81 104 GLU A CA 1
ATOM 785 C C . GLU A 1 104 ? -1.366 -2.823 2.687 1.00 98.81 104 GLU A C 1
ATOM 787 O O . GLU A 1 104 ? -0.442 -2.452 1.962 1.00 98.81 104 GLU A O 1
ATOM 792 N N . VAL A 1 105 ? -1.172 -3.654 3.705 1.00 98.56 105 VAL A N 1
ATOM 793 C CA . VAL A 1 105 ? 0.103 -4.313 3.986 1.00 98.56 105 VAL A CA 1
ATOM 794 C C . VAL A 1 105 ? -0.099 -5.813 4.153 1.00 98.56 105 VAL A C 1
ATOM 796 O O . VAL A 1 105 ? -1.045 -6.260 4.800 1.00 98.56 105 VAL A O 1
ATOM 799 N N . ASN A 1 106 ? 0.835 -6.595 3.618 1.00 97.44 106 ASN A N 1
ATOM 800 C CA . ASN A 1 106 ? 1.019 -7.975 4.049 1.00 97.44 106 ASN A CA 1
ATOM 801 C C . ASN A 1 106 ? 2.161 -8.002 5.062 1.00 97.44 106 ASN A C 1
ATOM 803 O O . ASN A 1 106 ? 3.311 -7.713 4.718 1.00 97.44 106 ASN A O 1
ATOM 807 N N . VAL A 1 107 ? 1.842 -8.332 6.308 1.00 97.62 107 VAL A N 1
ATOM 808 C CA . VAL A 1 107 ? 2.701 -8.091 7.469 1.00 97.62 107 VAL A CA 1
ATOM 809 C C . VAL A 1 107 ? 2.825 -9.338 8.340 1.00 97.62 107 VAL A C 1
ATOM 811 O O . VAL A 1 107 ? 1.876 -10.103 8.476 1.00 97.62 107 VAL A O 1
ATOM 814 N N . ILE A 1 108 ? 3.996 -9.535 8.939 1.00 97.12 108 ILE A N 1
ATOM 815 C CA . ILE A 1 108 ? 4.269 -10.534 9.973 1.00 97.12 108 ILE A CA 1
ATOM 816 C C . ILE A 1 108 ? 4.662 -9.765 11.239 1.00 97.12 108 ILE A C 1
ATOM 818 O O . ILE A 1 108 ? 5.806 -9.317 11.354 1.00 97.12 108 ILE A O 1
ATOM 822 N N . PRO A 1 109 ? 3.740 -9.551 12.190 1.00 97.62 109 PRO A N 1
ATOM 823 C CA . PRO A 1 109 ? 4.066 -8.919 13.463 1.00 97.62 109 PRO A CA 1
ATOM 824 C C . PRO A 1 109 ? 5.065 -9.785 14.241 1.00 97.62 109 PRO A C 1
ATOM 826 O O . PRO A 1 109 ? 4.780 -10.940 14.549 1.00 97.62 109 PRO A O 1
ATOM 829 N N . THR A 1 110 ? 6.240 -9.252 14.574 1.00 96.69 110 THR A N 1
ATOM 830 C CA . THR A 1 110 ? 7.285 -9.985 15.319 1.00 96.69 110 THR A CA 1
ATOM 831 C C . THR A 1 110 ? 7.309 -9.627 16.799 1.00 96.69 110 THR A C 1
ATOM 833 O O . THR A 1 110 ? 7.872 -10.362 17.610 1.00 96.69 110 THR A O 1
ATOM 836 N N . GLY A 1 111 ? 6.636 -8.538 17.163 1.00 96.31 111 GLY A N 1
ATOM 837 C CA . GLY A 1 111 ? 6.438 -8.123 18.539 1.00 96.31 111 GLY A CA 1
ATOM 838 C C . GLY A 1 111 ? 5.182 -7.277 18.717 1.00 96.31 111 GLY A C 1
ATOM 839 O O . GLY A 1 111 ? 4.364 -7.123 17.805 1.00 96.31 111 GLY A O 1
ATOM 840 N N . ASN A 1 112 ? 4.982 -6.784 19.936 1.00 95.62 112 ASN A N 1
ATOM 841 C CA . ASN A 1 112 ? 3.719 -6.173 20.350 1.00 95.62 112 ASN A CA 1
ATOM 842 C C . ASN A 1 112 ? 3.926 -4.866 21.135 1.00 95.62 112 ASN A C 1
ATOM 844 O O . ASN A 1 112 ? 3.520 -4.771 22.300 1.00 95.62 112 ASN A O 1
ATOM 848 N N . PRO A 1 113 ? 4.597 -3.864 20.540 1.00 97.06 113 PRO A N 1
ATOM 849 C CA . PRO A 1 113 ? 4.826 -2.588 21.196 1.00 97.06 113 PRO A CA 1
ATOM 850 C C . PRO A 1 113 ? 3.514 -1.807 21.350 1.00 97.06 113 PRO A C 1
ATOM 852 O O . PRO A 1 113 ? 2.526 -2.064 20.660 1.00 97.06 113 PRO A O 1
ATOM 855 N N . THR A 1 114 ? 3.514 -0.788 22.218 1.00 96.94 114 THR A N 1
ATOM 856 C CA . THR A 1 114 ? 2.345 0.085 22.433 1.00 96.94 114 THR A CA 1
ATOM 857 C C . THR A 1 114 ? 1.819 0.695 21.137 1.00 96.94 114 THR A C 1
ATOM 859 O O . THR A 1 114 ? 0.613 0.857 21.013 1.00 96.94 114 THR A O 1
ATOM 862 N N . PHE A 1 115 ? 2.707 1.016 20.191 1.00 97.75 115 PHE A N 1
ATOM 863 C CA . PHE A 1 115 ? 2.372 1.417 18.826 1.00 97.75 115 PHE A CA 1
ATOM 864 C C . PHE A 1 115 ? 3.304 0.690 17.854 1.00 97.75 115 PHE A C 1
ATOM 866 O O . PHE A 1 115 ? 4.495 0.990 17.815 1.00 97.75 115 PHE A O 1
ATOM 873 N N . ASN A 1 116 ? 2.765 -0.255 17.089 1.00 98.44 116 ASN A N 1
ATOM 874 C CA . ASN A 1 116 ? 3.477 -0.959 16.027 1.00 98.44 116 ASN A CA 1
ATOM 875 C C . ASN A 1 116 ? 3.048 -0.375 14.679 1.00 98.44 116 ASN A C 1
ATOM 877 O O . ASN A 1 116 ? 1.926 -0.607 14.230 1.00 98.44 116 ASN A O 1
ATOM 881 N N . MET A 1 117 ? 3.896 0.449 14.074 1.00 98.50 117 MET A N 1
ATOM 882 C CA . MET A 1 117 ? 3.539 1.201 12.872 1.00 98.50 117 MET A CA 1
ATOM 883 C C . MET A 1 117 ? 3.642 0.324 11.624 1.00 98.50 117 MET A C 1
ATOM 885 O O . MET A 1 117 ? 4.704 -0.229 11.369 1.00 98.50 117 MET A O 1
ATOM 889 N N . PHE A 1 118 ? 2.589 0.226 10.811 1.00 98.62 118 PHE A N 1
ATOM 890 C CA . PHE A 1 118 ? 2.664 -0.520 9.551 1.00 98.62 118 PHE A CA 1
ATOM 891 C C . PHE A 1 118 ? 2.892 0.406 8.367 1.00 98.62 118 PHE A C 1
ATOM 893 O O . PHE A 1 118 ? 3.912 0.297 7.698 1.00 98.62 118 PHE A O 1
ATOM 900 N N . VAL A 1 119 ? 1.994 1.358 8.135 1.00 98.50 119 VAL A N 1
ATOM 901 C CA . VAL A 1 119 ? 2.173 2.375 7.094 1.00 98.50 119 VAL A CA 1
ATOM 902 C C . VAL A 1 119 ? 1.574 3.694 7.549 1.00 98.50 119 VAL A C 1
ATOM 904 O O . VAL A 1 119 ? 0.467 3.730 8.082 1.00 98.50 119 VAL A O 1
ATOM 907 N N . SER A 1 120 ? 2.311 4.787 7.370 1.00 97.31 120 SER A N 1
ATOM 908 C CA . SER A 1 120 ? 1.858 6.123 7.753 1.00 97.31 120 SER A CA 1
ATOM 909 C C . SER A 1 120 ? 2.558 7.194 6.932 1.00 97.31 120 SER A C 1
ATOM 911 O O . SER A 1 120 ? 3.739 7.066 6.619 1.00 97.31 120 SER A O 1
ATOM 913 N N . ASN A 1 121 ? 1.859 8.284 6.634 1.00 94.75 121 ASN A N 1
ATOM 914 C CA . ASN A 1 121 ? 2.475 9.512 6.137 1.00 94.75 121 ASN A CA 1
ATOM 915 C C . ASN A 1 121 ? 2.528 10.603 7.222 1.00 94.75 121 ASN A C 1
ATOM 917 O O . ASN A 1 121 ? 2.661 11.764 6.882 1.00 94.75 121 ASN A O 1
ATOM 921 N N . GLY A 1 122 ? 2.416 10.275 8.512 1.00 94.56 122 GLY A N 1
ATOM 922 C CA . GLY A 1 122 ? 2.437 11.236 9.627 1.00 94.56 122 GLY A CA 1
ATOM 923 C C . GLY A 1 122 ? 1.345 10.977 10.669 1.00 94.56 122 GLY A C 1
ATOM 924 O O . GLY A 1 122 ? 0.355 10.302 10.393 1.00 94.56 122 GLY A O 1
ATOM 925 N N . ASP A 1 123 ? 1.518 11.514 11.880 1.00 94.69 123 ASP A N 1
ATOM 926 C CA . ASP A 1 123 ? 0.495 11.475 12.941 1.00 94.69 123 ASP A CA 1
ATOM 927 C C . ASP A 1 123 ? -0.670 12.410 12.578 1.00 94.69 123 ASP A C 1
ATOM 929 O O . ASP A 1 123 ? -1.805 12.112 12.926 1.00 94.69 123 ASP A O 1
ATOM 933 N N . HIS A 1 124 ? -0.415 13.479 11.813 1.00 96.06 124 HIS A N 1
ATOM 934 C CA . HIS A 1 124 ? -1.427 14.395 11.270 1.00 96.06 124 HIS A CA 1
ATOM 935 C C . HIS A 1 124 ? -1.775 14.136 9.787 1.00 96.06 124 HIS A C 1
ATOM 937 O O . HIS A 1 124 ? -2.238 15.035 9.085 1.00 96.06 124 HIS A O 1
ATOM 943 N N . GLY A 1 125 ? -1.551 12.913 9.302 1.00 96.19 125 GLY A N 1
ATOM 944 C CA . GLY A 1 125 ? -1.954 12.448 7.971 1.00 96.19 125 GLY A CA 1
ATOM 945 C C . GLY A 1 125 ? -2.897 11.250 8.078 1.00 96.19 125 GLY A C 1
ATOM 946 O O . GLY A 1 125 ? -3.983 11.362 8.638 1.00 96.19 125 GLY A O 1
ATOM 947 N N . PHE A 1 126 ? -2.480 10.090 7.579 1.00 97.88 126 PHE A N 1
ATOM 948 C CA . PHE A 1 126 ? -3.103 8.797 7.837 1.00 97.88 126 PHE A CA 1
ATOM 949 C C . PHE A 1 126 ? -2.104 7.819 8.457 1.00 97.88 126 PHE A C 1
ATOM 951 O O . PHE A 1 126 ? -0.877 7.946 8.330 1.00 97.88 126 PHE A O 1
ATOM 958 N N . SER A 1 127 ? -2.638 6.793 9.112 1.00 98.50 127 SER A N 1
ATOM 959 C CA . SER A 1 127 ? -1.817 5.737 9.684 1.00 98.50 127 SER A CA 1
ATOM 960 C C . SER A 1 127 ? -2.595 4.448 9.885 1.00 98.50 127 SER A C 1
ATOM 962 O O . SER A 1 127 ? -3.697 4.461 10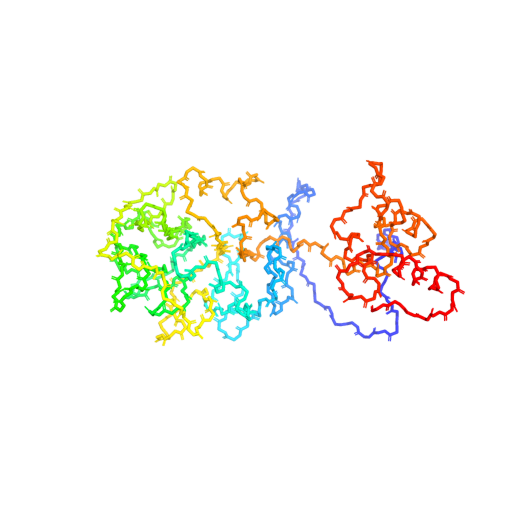.429 1.00 98.50 127 SER A O 1
ATOM 964 N N . LEU A 1 128 ? -1.978 3.339 9.487 1.00 98.88 128 LEU A N 1
ATOM 965 C CA . LEU A 1 128 ? -2.359 1.980 9.841 1.00 98.88 128 LEU A CA 1
ATOM 966 C C . LEU A 1 128 ? -1.299 1.422 10.794 1.00 98.88 128 LEU A C 1
ATOM 968 O O . LEU A 1 128 ? -0.101 1.414 10.486 1.00 98.88 128 LEU A O 1
ATOM 972 N N . ARG A 1 129 ? -1.734 0.969 11.967 1.00 98.56 129 ARG A N 1
ATOM 973 C CA . ARG A 1 129 ? -0.852 0.477 13.031 1.00 98.56 129 ARG A CA 1
ATOM 974 C C . ARG A 1 129 ? -1.562 -0.543 13.910 1.00 98.56 129 ARG A C 1
ATOM 976 O O . ARG A 1 129 ? -2.771 -0.729 13.804 1.00 98.56 129 ARG A O 1
ATOM 983 N N . THR A 1 130 ? -0.837 -1.131 14.853 1.00 98.50 130 THR A N 1
ATOM 984 C CA . THR A 1 130 ? -1.440 -1.909 15.941 1.00 98.50 130 THR A CA 1
ATOM 985 C C . THR A 1 130 ? -1.003 -1.460 17.323 1.00 98.50 130 THR A C 1
ATOM 987 O O . THR A 1 130 ? 0.025 -0.806 17.497 1.00 98.50 130 THR A O 1
ATOM 990 N N . ARG A 1 131 ? -1.784 -1.872 18.320 1.00 97.75 131 ARG A N 1
ATOM 991 C CA . ARG A 1 131 ? -1.411 -1.912 19.741 1.00 97.75 131 ARG A CA 1
ATOM 992 C C . ARG A 1 131 ? -1.675 -3.329 20.269 1.00 97.75 131 ARG A C 1
ATOM 994 O O . ARG A 1 131 ? -2.273 -4.122 19.540 1.00 97.75 131 ARG A O 1
ATOM 1001 N N . PRO A 1 132 ? -1.315 -3.676 21.515 1.00 97.56 132 PRO A N 1
ATOM 1002 C CA . PRO A 1 132 ? -1.660 -4.984 22.061 1.00 97.56 132 PRO A CA 1
ATOM 1003 C C . PRO A 1 132 ? -3.157 -5.295 21.966 1.00 97.56 132 PRO A C 1
ATOM 1005 O O . PRO A 1 132 ? -3.974 -4.617 22.586 1.00 97.56 132 PRO A O 1
ATOM 1008 N N . GLY A 1 133 ? -3.489 -6.321 21.175 1.00 97.44 133 GLY A N 1
ATOM 1009 C CA . GLY A 1 133 ? -4.845 -6.828 20.978 1.00 97.44 133 GLY A CA 1
ATOM 1010 C C . GLY A 1 133 ? -5.673 -6.118 19.907 1.00 97.44 133 GLY A C 1
ATOM 1011 O O . GLY A 1 133 ? -6.758 -6.601 19.607 1.00 97.44 133 GLY A O 1
ATOM 1012 N N . VAL A 1 134 ? -5.198 -5.015 19.314 1.00 98.56 134 VAL A N 1
ATOM 1013 C CA . VAL A 1 134 ? -6.010 -4.211 18.382 1.00 98.56 134 VAL A CA 1
ATOM 1014 C C . VAL A 1 134 ? -5.253 -3.717 17.150 1.00 98.56 134 VAL A C 1
ATOM 1016 O O . VAL A 1 134 ? -4.048 -3.458 17.192 1.00 98.56 134 VAL A O 1
ATOM 1019 N N . ILE A 1 135 ? -5.986 -3.545 16.055 1.00 98.81 135 ILE A N 1
ATOM 1020 C CA . ILE A 1 135 ? -5.583 -2.855 14.830 1.00 98.81 135 ILE A CA 1
ATOM 1021 C C . ILE A 1 135 ? -6.260 -1.485 14.820 1.00 98.81 135 ILE A C 1
ATOM 1023 O O . ILE A 1 135 ? -7.446 -1.373 15.127 1.00 98.81 135 ILE A O 1
ATOM 1027 N N . GLU A 1 136 ? -5.508 -0.445 14.475 1.00 98.69 136 GLU A N 1
ATOM 1028 C CA . GLU A 1 136 ? -6.004 0.923 14.377 1.00 98.69 136 GLU A CA 1
ATOM 1029 C C . GLU A 1 136 ? -5.732 1.485 12.988 1.00 98.69 136 GLU A C 1
ATOM 1031 O O . GLU A 1 136 ? -4.610 1.405 12.479 1.00 98.69 136 GLU A O 1
ATOM 1036 N N . PHE A 1 137 ? -6.750 2.119 12.417 1.00 98.88 137 PHE A N 1
ATOM 1037 C CA . PHE A 1 137 ? -6.597 2.973 11.251 1.00 98.88 137 PHE A CA 1
ATOM 1038 C C . PHE A 1 137 ? -7.164 4.350 11.559 1.00 98.88 137 PHE A C 1
ATOM 1040 O O . PHE A 1 137 ? -8.223 4.469 12.182 1.00 98.88 137 PHE A O 1
ATOM 1047 N N . PHE A 1 138 ? -6.462 5.393 11.132 1.00 98.75 138 PHE A N 1
ATOM 1048 C CA . PHE A 1 138 ? -6.965 6.750 11.251 1.00 98.75 138 PHE A CA 1
ATOM 1049 C C . PHE A 1 138 ? -6.578 7.633 10.076 1.00 98.75 138 PHE A C 1
ATOM 1051 O O . PHE A 1 138 ? -5.555 7.416 9.422 1.00 98.75 138 PHE A O 1
ATOM 1058 N N . ILE A 1 139 ? -7.378 8.682 9.898 1.00 98.69 139 ILE A N 1
ATOM 1059 C CA . ILE A 1 139 ? -7.007 9.897 9.175 1.00 98.69 139 ILE A CA 1
ATOM 1060 C C . ILE A 1 139 ? -7.100 11.094 10.128 1.00 98.69 139 ILE A C 1
ATOM 1062 O O . ILE A 1 139 ? -7.906 11.097 11.057 1.00 98.69 139 ILE A O 1
ATOM 1066 N N . PHE A 1 140 ? -6.301 12.125 9.896 1.00 98.38 140 PHE A N 1
ATOM 1067 C CA . PHE A 1 140 ? -6.411 13.403 10.584 1.00 98.38 140 PHE A CA 1
ATOM 1068 C C . PHE A 1 140 ? -7.226 14.367 9.726 1.00 98.38 140 PHE A C 1
ATOM 1070 O O . PHE A 1 140 ? -6.837 14.676 8.600 1.00 98.38 140 PHE A O 1
ATOM 1077 N N . ALA A 1 141 ? -8.359 14.839 10.231 1.00 97.88 141 ALA A N 1
ATOM 1078 C CA . ALA A 1 141 ? -9.286 15.699 9.501 1.00 97.88 141 ALA A CA 1
ATOM 1079 C C . ALA A 1 141 ? -9.833 16.777 10.442 1.00 97.88 141 ALA A C 1
ATOM 1081 O O . ALA A 1 141 ? -10.201 16.483 11.575 1.00 97.88 141 ALA A O 1
ATOM 1082 N N . ASP A 1 142 ? -9.872 18.028 9.978 1.00 96.38 142 ASP A N 1
ATOM 1083 C CA . ASP A 1 142 ? -10.378 19.186 10.735 1.00 96.38 142 ASP A CA 1
ATOM 1084 C C . ASP A 1 142 ? -9.797 19.338 12.153 1.00 96.38 142 ASP A C 1
ATOM 1086 O O . ASP A 1 142 ? -10.490 19.716 13.096 1.00 96.38 142 ASP A O 1
ATOM 1090 N N . ASN A 1 143 ? -8.489 19.108 12.283 1.00 95.44 143 ASN A N 1
ATOM 1091 C CA . ASN A 1 143 ? -7.738 19.139 13.542 1.00 95.44 143 ASN A CA 1
ATOM 1092 C C . ASN A 1 143 ? -8.099 18.033 14.549 1.00 95.44 143 ASN A C 1
ATOM 1094 O O . ASN A 1 143 ? -7.826 18.191 15.739 1.00 95.44 143 ASN A O 1
ATOM 1098 N N . ASP A 1 144 ? -8.686 16.927 14.090 1.00 97.25 144 ASP A N 1
ATOM 1099 C CA . ASP A 1 144 ? -9.009 15.782 14.936 1.00 97.25 144 ASP A CA 1
ATOM 1100 C C . ASP A 1 144 ? -8.638 14.441 14.284 1.00 97.25 144 ASP A C 1
ATOM 1102 O O . ASP A 1 144 ? -8.676 14.274 13.061 1.00 97.25 144 ASP A O 1
ATOM 1106 N N . TRP A 1 145 ? -8.291 13.461 15.119 1.00 97.94 145 TRP A N 1
ATOM 1107 C CA . TRP A 1 145 ? -7.996 12.099 14.680 1.00 97.94 145 TRP A CA 1
ATOM 1108 C C . TRP A 1 145 ? -9.293 11.315 14.512 1.00 97.94 145 TRP A C 1
ATOM 1110 O O . TRP A 1 145 ? -9.907 10.866 15.478 1.00 97.94 145 TRP A O 1
ATOM 1120 N N . GLN A 1 146 ? -9.676 11.079 13.263 1.00 98.44 146 GLN A N 1
ATOM 1121 C CA . GLN A 1 146 ? -10.759 10.171 12.917 1.00 98.44 146 GLN A CA 1
ATOM 1122 C C . GLN A 1 146 ? -10.203 8.747 12.928 1.00 98.44 146 GLN A C 1
ATOM 1124 O O . GLN A 1 146 ? -9.538 8.339 11.978 1.00 98.44 146 GLN A O 1
ATOM 1129 N N . MET A 1 147 ? -10.426 8.010 14.018 1.00 98.31 147 MET A N 1
ATOM 1130 C CA . MET A 1 147 ? -9.813 6.701 14.270 1.00 98.31 147 MET A CA 1
ATOM 1131 C C . MET A 1 147 ? -10.856 5.611 14.483 1.00 98.31 147 MET A C 1
ATOM 1133 O O . MET A 1 147 ? -11.833 5.823 15.199 1.00 98.31 147 MET A O 1
ATOM 1137 N N . ILE A 1 148 ? -10.593 4.434 13.920 1.00 98.81 148 ILE A N 1
ATOM 1138 C CA . ILE A 1 148 ? -11.282 3.182 14.228 1.00 98.81 148 ILE A CA 1
ATOM 1139 C C . ILE A 1 148 ? -10.291 2.199 14.862 1.00 98.81 148 ILE A C 1
ATOM 1141 O O . ILE A 1 148 ? -9.124 2.136 14.468 1.00 98.81 148 ILE A O 1
ATOM 1145 N N . THR A 1 149 ? -10.780 1.419 15.825 1.00 98.75 149 THR A N 1
ATOM 1146 C CA . THR A 1 149 ? -10.025 0.380 16.533 1.00 98.75 149 THR A CA 1
ATOM 1147 C C . THR A 1 149 ? -10.790 -0.934 16.443 1.00 98.75 149 THR A C 1
ATOM 1149 O O . THR A 1 149 ? -11.967 -0.983 16.799 1.00 98.75 149 THR A O 1
ATOM 1152 N N . CYS A 1 150 ? -10.133 -1.996 15.986 1.00 98.75 150 CYS A N 1
ATOM 1153 C CA . CYS A 1 150 ? -10.720 -3.329 15.844 1.00 98.75 150 CYS A CA 1
ATOM 1154 C C . CYS A 1 150 ? -9.841 -4.379 16.525 1.00 98.75 150 CYS A C 1
ATOM 1156 O O . CYS A 1 150 ? -8.625 -4.212 16.583 1.00 98.75 150 CYS A O 1
ATOM 1158 N N . ASP A 1 151 ? -10.437 -5.460 17.026 1.00 98.62 151 ASP A N 1
ATOM 1159 C CA . ASP A 1 151 ? -9.682 -6.556 17.639 1.00 98.62 151 ASP A CA 1
ATOM 1160 C C . ASP A 1 151 ? -8.784 -7.255 16.608 1.00 98.62 151 ASP A C 1
ATOM 1162 O O . ASP A 1 151 ? -9.152 -7.421 15.445 1.00 98.62 151 ASP A O 1
ATOM 1166 N N . GLN A 1 152 ? -7.594 -7.677 17.031 1.00 97.94 15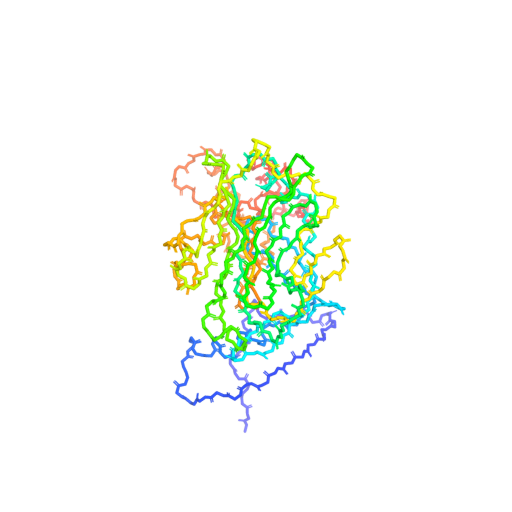2 GLN A N 1
ATOM 1167 C CA . GLN A 1 152 ? -6.709 -8.494 16.201 1.00 97.94 152 GLN A CA 1
ATOM 1168 C C . GLN A 1 152 ? -7.301 -9.900 15.991 1.00 97.94 152 GLN A C 1
ATOM 1170 O O . GLN A 1 152 ? -7.775 -10.512 16.955 1.00 97.94 152 GLN A O 1
ATOM 1175 N N . PRO A 1 153 ? -7.202 -10.468 14.776 1.00 96.50 153 PRO A N 1
ATOM 1176 C CA . PRO A 1 153 ? -7.411 -11.891 14.548 1.00 96.50 153 PRO A CA 1
ATOM 1177 C C . PRO A 1 153 ? -6.529 -12.770 15.449 1.00 96.50 153 PRO A C 1
ATOM 1179 O O . PRO A 1 153 ? -5.456 -12.376 15.918 1.00 96.50 153 PRO A O 1
ATOM 1182 N N . SER A 1 154 ? -6.966 -14.009 15.676 1.00 94.62 154 SER A N 1
ATOM 1183 C CA . SER A 1 154 ? -6.168 -14.997 16.406 1.00 94.62 154 SER A CA 1
ATOM 1184 C C . SER A 1 154 ? -4.852 -15.298 15.687 1.00 94.62 154 SER A C 1
ATOM 1186 O O . SER A 1 154 ? -4.816 -15.343 14.461 1.00 94.62 154 SER A O 1
ATOM 1188 N N . GLY A 1 155 ? -3.797 -15.604 16.444 1.00 95.69 155 GLY A N 1
ATOM 1189 C CA . GLY A 1 155 ? -2.498 -15.939 15.857 1.00 95.69 155 GLY A CA 1
ATOM 1190 C C . GLY A 1 155 ? -1.689 -14.724 15.400 1.00 95.69 155 GLY A C 1
ATOM 1191 O O . GLY A 1 155 ? -0.762 -14.896 14.632 1.00 95.69 155 GLY A O 1
ATOM 1192 N N . TRP A 1 156 ? -1.984 -13.522 15.897 1.00 96.56 156 TRP A N 1
ATOM 1193 C CA . TRP A 1 156 ? -1.376 -12.273 15.424 1.00 96.56 156 TRP A CA 1
ATOM 1194 C C . TRP A 1 156 ? 0.162 -12.263 15.311 1.00 96.56 156 TRP A C 1
ATOM 1196 O O . TRP A 1 156 ? 0.726 -11.839 14.308 1.00 96.56 156 TRP A O 1
ATOM 1206 N N . ILE A 1 157 ? 0.865 -12.702 16.360 1.00 97.06 157 ILE A N 1
ATOM 1207 C CA . ILE A 1 157 ? 2.333 -12.642 16.405 1.00 97.06 157 ILE A CA 1
ATOM 1208 C C . ILE A 1 157 ? 2.939 -13.845 15.680 1.00 97.06 157 ILE A C 1
ATOM 1210 O O . ILE A 1 157 ? 2.610 -14.993 15.984 1.00 97.06 157 ILE A O 1
ATOM 1214 N N . GLY A 1 158 ? 3.877 -13.573 14.775 1.00 94.94 158 GLY A N 1
ATOM 1215 C CA . GLY A 1 158 ? 4.663 -14.565 14.044 1.00 94.94 158 GLY A CA 1
ATOM 1216 C C . GLY A 1 158 ? 3.959 -15.187 12.837 1.00 94.94 158 GLY A C 1
ATOM 1217 O O . GLY A 1 158 ? 4.571 -16.010 12.161 1.00 94.94 158 GLY A O 1
ATOM 1218 N N . ASN A 1 159 ? 2.714 -14.799 12.545 1.00 95.06 159 ASN A N 1
ATOM 1219 C CA . ASN A 1 159 ? 1.981 -15.247 11.363 1.00 95.06 159 ASN A CA 1
ATOM 1220 C C . ASN A 1 159 ? 1.808 -14.106 10.361 1.00 95.06 159 ASN A C 1
ATOM 1222 O O . ASN A 1 159 ? 1.863 -12.929 10.713 1.00 95.06 159 ASN A O 1
ATOM 1226 N N . GLN A 1 160 ? 1.631 -14.473 9.094 1.00 94.19 160 GLN A N 1
ATOM 1227 C CA . GLN A 1 160 ? 1.359 -13.515 8.033 1.00 94.19 160 GLN A CA 1
ATOM 1228 C C . GLN A 1 160 ? -0.111 -13.103 8.061 1.00 94.19 160 GLN A C 1
ATOM 1230 O O . GLN A 1 160 ? -0.993 -13.960 8.061 1.00 94.19 160 GLN A O 1
ATOM 1235 N N . HIS A 1 161 ? -0.340 -11.796 8.009 1.00 97.69 161 HIS A N 1
ATOM 1236 C CA . HIS A 1 161 ? -1.654 -11.178 7.960 1.00 97.69 161 HIS A CA 1
ATOM 1237 C C . HIS A 1 161 ? -1.743 -10.217 6.778 1.00 97.69 161 HIS A C 1
ATOM 1239 O O . HIS A 1 161 ? -0.794 -9.482 6.488 1.00 97.69 161 HIS A O 1
ATOM 1245 N N . GLN A 1 162 ? -2.898 -10.196 6.119 1.00 98.44 162 GLN A N 1
ATOM 1246 C CA . GLN A 1 162 ? -3.243 -9.144 5.166 1.00 98.44 162 GLN A CA 1
ATOM 1247 C C . GLN A 1 162 ? -4.074 -8.110 5.909 1.00 98.44 162 GLN A C 1
ATOM 1249 O O . GLN A 1 162 ? -5.160 -8.435 6.376 1.00 98.44 162 GLN A O 1
ATOM 1254 N N . VAL A 1 163 ? -3.594 -6.874 6.010 1.00 98.81 163 VAL A N 1
ATOM 1255 C CA . VAL A 1 163 ? -4.237 -5.822 6.805 1.00 98.81 163 VAL A CA 1
ATOM 1256 C C . VAL A 1 163 ? -4.411 -4.585 5.946 1.00 98.81 163 VAL A C 1
ATOM 1258 O O . VAL A 1 163 ? -3.481 -4.195 5.242 1.00 98.81 163 VAL A O 1
ATOM 1261 N N . ALA A 1 164 ? -5.572 -3.936 6.014 1.00 98.94 164 ALA A N 1
ATOM 1262 C CA . ALA A 1 164 ? -5.767 -2.670 5.322 1.00 98.94 164 ALA A CA 1
ATOM 1263 C C . ALA A 1 164 ? -6.542 -1.645 6.147 1.00 98.94 164 ALA A C 1
ATOM 1265 O O . ALA A 1 164 ? -7.476 -1.978 6.877 1.00 98.94 164 ALA A O 1
ATOM 1266 N N . GLY A 1 165 ? -6.149 -0.386 5.988 1.00 98.94 165 GLY A N 1
ATOM 1267 C CA . GLY A 1 165 ? -6.919 0.780 6.388 1.00 98.94 165 GLY A CA 1
ATOM 1268 C C . GLY A 1 165 ? -7.608 1.377 5.169 1.00 98.94 165 GLY A C 1
ATOM 1269 O O . GLY A 1 165 ? -6.965 1.592 4.141 1.00 98.94 165 GLY A O 1
ATOM 1270 N N . ILE A 1 166 ? -8.912 1.613 5.264 1.00 98.94 166 ILE A N 1
ATOM 1271 C CA . ILE A 1 166 ? -9.744 2.055 4.142 1.00 98.94 166 ILE A CA 1
ATOM 1272 C C . ILE A 1 166 ? -10.399 3.374 4.529 1.00 98.94 166 ILE A C 1
ATOM 1274 O O . ILE A 1 166 ? -11.085 3.431 5.548 1.00 98.94 166 ILE A O 1
ATOM 1278 N N . TYR A 1 167 ? -10.218 4.418 3.724 1.00 98.81 167 TYR A N 1
ATOM 1279 C CA . TYR A 1 167 ? -11.003 5.646 3.804 1.00 98.81 167 TYR A CA 1
ATOM 1280 C C . TYR A 1 167 ? -11.939 5.721 2.599 1.00 98.81 167 TYR A C 1
ATOM 1282 O O . TYR A 1 167 ? -11.497 5.701 1.451 1.00 98.81 167 TYR A O 1
ATOM 1290 N N . ASP A 1 168 ? -13.235 5.820 2.870 1.00 98.69 168 ASP A N 1
ATOM 1291 C CA . ASP A 1 168 ? -14.275 6.025 1.873 1.00 98.69 168 ASP A CA 1
ATOM 1292 C C . ASP A 1 168 ? -14.835 7.443 2.021 1.00 98.69 168 ASP A C 1
ATOM 1294 O O . ASP A 1 168 ? -15.623 7.741 2.923 1.00 98.69 168 ASP A O 1
ATOM 1298 N N . ALA A 1 169 ? -14.401 8.335 1.134 1.00 98.19 169 ALA A N 1
ATOM 1299 C CA . ALA A 1 169 ? -14.833 9.722 1.111 1.00 98.19 169 ALA A CA 1
ATOM 1300 C C . ALA A 1 169 ? -16.275 9.888 0.611 1.00 98.19 169 ALA A C 1
ATOM 1302 O O . ALA A 1 169 ? -16.911 10.884 0.951 1.00 98.19 169 ALA A O 1
ATOM 1303 N N . GLU A 1 170 ? -16.808 8.954 -0.178 1.00 97.44 170 GLU A N 1
ATOM 1304 C CA . GLU A 1 170 ? -18.187 9.022 -0.670 1.00 97.44 170 GLU A CA 1
ATOM 1305 C C . GLU A 1 170 ? -19.167 8.755 0.474 1.00 97.44 170 GLU A C 1
ATOM 1307 O O . GLU A 1 170 ? -20.076 9.551 0.717 1.00 97.44 170 GLU A O 1
ATOM 1312 N N . ASN A 1 171 ? -18.908 7.698 1.246 1.00 98.06 171 ASN A N 1
ATOM 1313 C CA . ASN A 1 171 ? -19.730 7.323 2.399 1.00 98.06 171 ASN A CA 1
ATOM 1314 C C . ASN A 1 171 ? -19.305 8.016 3.707 1.00 98.06 171 ASN A C 1
ATOM 1316 O O . ASN A 1 171 ? -20.023 7.971 4.708 1.00 98.06 171 ASN A O 1
ATOM 1320 N N . ASN A 1 172 ? -18.172 8.725 3.691 1.00 98.31 172 ASN A N 1
ATOM 1321 C CA . ASN A 1 172 ? -17.580 9.411 4.838 1.00 98.31 172 ASN A CA 1
ATOM 1322 C C . ASN A 1 172 ? -17.299 8.452 6.010 1.00 98.31 172 ASN A C 1
ATOM 1324 O O . ASN A 1 172 ? -17.639 8.734 7.165 1.00 98.31 172 ASN A O 1
ATOM 1328 N N . THR A 1 173 ? -16.671 7.319 5.690 1.00 98.75 173 THR A N 1
ATOM 1329 C CA . THR A 1 173 ? -16.330 6.251 6.639 1.00 98.75 173 THR A CA 1
ATOM 1330 C C . THR A 1 173 ? -14.857 5.869 6.583 1.00 98.75 173 THR A C 1
ATOM 1332 O O . THR A 1 173 ? -14.216 5.975 5.540 1.00 98.75 173 THR A O 1
ATOM 1335 N N . ILE A 1 174 ? -14.347 5.336 7.689 1.00 98.88 174 ILE A N 1
ATOM 1336 C CA . ILE A 1 174 ? -13.097 4.574 7.744 1.00 98.88 174 ILE A CA 1
ATOM 1337 C C . ILE A 1 174 ? -13.381 3.128 8.139 1.00 98.88 174 ILE A C 1
ATOM 1339 O O . ILE A 1 174 ? -14.315 2.861 8.894 1.00 98.88 174 ILE A O 1
ATOM 1343 N N . ALA A 1 175 ? -12.573 2.196 7.653 1.00 98.94 175 ALA A N 1
ATOM 1344 C CA . ALA A 1 175 ? -12.689 0.783 7.980 1.00 98.94 175 ALA A CA 1
ATOM 1345 C C . ALA A 1 175 ? -11.317 0.130 8.162 1.00 98.94 175 ALA A C 1
ATOM 1347 O O . ALA A 1 175 ? -10.308 0.601 7.631 1.00 98.94 175 ALA A O 1
ATOM 1348 N N . VAL A 1 176 ? -11.308 -0.972 8.909 1.00 98.94 176 VAL A N 1
ATOM 1349 C CA . VAL A 1 176 ? -10.159 -1.871 9.038 1.00 98.94 176 VAL A CA 1
ATOM 1350 C C . VAL A 1 176 ? -10.536 -3.216 8.446 1.00 98.94 176 VAL A C 1
ATOM 1352 O O . VAL A 1 176 ? -11.586 -3.777 8.758 1.00 98.94 176 VAL A O 1
ATOM 1355 N N . TYR A 1 177 ? -9.653 -3.732 7.605 1.00 98.88 177 TYR A N 1
ATOM 1356 C CA . TYR A 1 177 ? -9.702 -5.075 7.052 1.00 98.88 177 TYR A CA 1
ATOM 1357 C C . TYR A 1 177 ? -8.580 -5.921 7.650 1.00 98.88 177 TYR A C 1
ATOM 1359 O O . TYR A 1 177 ? -7.453 -5.433 7.777 1.00 98.88 177 TYR A O 1
ATOM 1367 N N . ALA A 1 178 ? -8.868 -7.190 7.940 1.00 98.69 178 ALA A N 1
ATOM 1368 C CA . ALA A 1 178 ? -7.842 -8.199 8.155 1.00 98.69 178 ALA A CA 1
ATOM 1369 C C . ALA A 1 178 ? -8.288 -9.569 7.621 1.00 98.69 178 ALA A C 1
ATOM 1371 O O . ALA A 1 178 ? -9.437 -9.964 7.800 1.00 98.69 178 ALA A O 1
ATOM 1372 N N . ASP A 1 179 ? -7.370 -10.289 6.976 1.00 97.62 179 ASP A N 1
ATOM 1373 C CA . ASP A 1 179 ? -7.477 -11.720 6.643 1.00 97.62 179 ASP A CA 1
ATOM 1374 C C . ASP A 1 179 ? -8.784 -12.169 5.962 1.00 97.62 179 ASP A C 1
ATOM 1376 O O . ASP A 1 179 ? -9.305 -13.258 6.208 1.00 97.62 179 ASP A O 1
ATOM 1380 N N . GLY A 1 180 ? -9.304 -11.353 5.048 1.00 95.94 180 GLY A N 1
ATOM 1381 C CA . GLY A 1 180 ? -10.486 -11.681 4.246 1.00 95.94 180 GLY A CA 1
ATOM 1382 C C . GLY A 1 180 ? -11.763 -10.964 4.667 1.00 95.94 180 GLY A C 1
ATOM 1383 O O . GLY A 1 180 ? -12.757 -11.074 3.948 1.00 95.94 180 GLY A O 1
ATOM 1384 N N . GLU A 1 181 ? -11.752 -10.219 5.775 1.00 97.50 181 GLU A N 1
ATOM 1385 C CA . GLU A 1 181 ? -12.950 -9.611 6.358 1.00 97.50 181 GLU A CA 1
ATOM 1386 C C . GLU A 1 181 ? -12.746 -8.131 6.717 1.00 97.50 181 GLU A C 1
ATOM 1388 O O . GLU A 1 181 ? -11.668 -7.707 7.134 1.00 97.50 181 GLU A O 1
ATOM 1393 N N . ILE A 1 182 ? -13.808 -7.326 6.579 1.00 98.75 182 ILE A N 1
ATOM 1394 C CA . ILE A 1 182 ? -13.870 -5.999 7.206 1.00 98.75 182 ILE A CA 1
ATOM 1395 C C . ILE A 1 182 ? -14.172 -6.215 8.690 1.00 98.75 182 ILE A C 1
ATOM 1397 O O . ILE A 1 182 ? -15.281 -6.614 9.038 1.00 98.75 182 ILE A O 1
ATOM 1401 N N . LEU A 1 183 ? -13.198 -5.937 9.555 1.00 98.75 183 LEU A N 1
ATOM 1402 C CA . LEU A 1 183 ? -13.336 -6.092 11.005 1.00 98.75 183 LEU A CA 1
ATOM 1403 C C . LEU A 1 183 ? -14.262 -5.036 11.615 1.00 98.75 183 LEU A C 1
ATOM 1405 O O . LEU A 1 183 ? -14.919 -5.278 12.625 1.00 98.75 183 LEU A O 1
ATOM 1409 N N . GLY A 1 184 ? -14.313 -3.853 11.005 1.00 98.75 184 GLY A N 1
ATOM 1410 C CA . GLY A 1 184 ? -15.173 -2.768 11.448 1.00 98.75 184 GLY A CA 1
ATOM 1411 C C . GLY A 1 184 ? -15.213 -1.613 10.459 1.00 98.75 184 GLY A C 1
ATOM 1412 O O . GLY A 1 184 ? -14.314 -1.430 9.638 1.00 98.75 184 GLY A O 1
ATOM 1413 N N . THR A 1 185 ? -16.272 -0.815 10.555 1.00 98.81 185 THR A N 1
ATOM 1414 C CA . THR A 1 185 ? -16.461 0.427 9.798 1.00 98.81 185 THR A CA 1
ATOM 1415 C C . THR A 1 185 ? -17.016 1.491 10.733 1.00 98.81 185 THR A C 1
ATOM 1417 O O . THR A 1 185 ? -17.878 1.203 11.563 1.00 98.81 185 THR A O 1
ATOM 1420 N N . GLN A 1 186 ? -16.526 2.718 10.605 1.00 98.56 186 GLN A N 1
ATOM 1421 C CA . GLN A 1 186 ? -16.891 3.841 11.454 1.00 98.56 186 GLN A CA 1
ATOM 1422 C C . GLN A 1 186 ? -17.169 5.083 10.611 1.00 98.56 186 GLN A C 1
ATOM 1424 O O . GLN A 1 186 ? -16.386 5.438 9.731 1.00 98.56 186 GLN A O 1
ATOM 1429 N N . GLN A 1 187 ? -18.272 5.762 10.923 1.00 98.44 187 GLN A N 1
ATOM 1430 C CA . GLN A 1 187 ? -18.591 7.073 10.368 1.00 98.44 187 GLN A CA 1
ATOM 1431 C C . GLN A 1 187 ? -17.648 8.130 10.948 1.00 98.44 187 GLN A C 1
ATOM 1433 O O . GLN A 1 187 ? -17.435 8.170 12.162 1.00 98.44 187 GLN A O 1
ATOM 1438 N N . LEU A 1 188 ? -17.124 9.012 10.100 1.00 98.19 188 LEU A N 1
ATOM 1439 C CA . LEU A 1 188 ? -16.348 10.160 10.563 1.00 98.19 188 LEU A CA 1
ATOM 1440 C C . LEU A 1 188 ? -17.260 11.137 11.312 1.00 98.19 188 LEU A C 1
ATOM 1442 O O . LEU A 1 188 ? -18.404 11.369 10.914 1.00 98.19 188 LEU A O 1
ATOM 1446 N N . SER A 1 189 ? -16.734 11.751 12.370 1.00 97.19 189 SER A N 1
ATOM 1447 C CA . SER A 1 189 ? -17.410 12.819 13.112 1.00 97.19 189 SER A CA 1
ATOM 1448 C C . SER A 1 189 ? -17.350 14.171 12.394 1.00 97.19 189 SER A C 1
ATOM 1450 O O . SER A 1 189 ? -18.042 15.106 12.797 1.00 97.19 189 SER A O 1
ATOM 1452 N N . THR A 1 190 ? -16.565 14.266 11.315 1.00 96.06 190 THR A N 1
ATOM 1453 C CA . THR A 1 190 ? -16.427 15.467 10.491 1.00 96.06 190 THR A CA 1
ATOM 1454 C C . THR A 1 190 ? -16.714 15.225 9.005 1.00 96.06 190 THR A C 1
ATOM 1456 O O . THR A 1 190 ? -16.686 14.094 8.521 1.00 96.06 190 THR A O 1
ATOM 1459 N N . ALA A 1 191 ? -16.988 16.310 8.275 1.00 94.19 191 ALA A N 1
ATOM 1460 C CA . ALA A 1 191 ? -17.094 16.340 6.819 1.00 94.19 191 ALA A CA 1
ATOM 1461 C C . ALA A 1 191 ? -15.752 16.647 6.119 1.00 94.19 191 ALA A C 1
ATOM 1463 O O . ALA A 1 191 ? -15.675 16.566 4.890 1.00 94.19 191 ALA A O 1
ATOM 1464 N N . GLY A 1 192 ? -14.699 17.006 6.858 1.00 93.75 192 GLY A N 1
ATOM 1465 C CA . GLY A 1 192 ? -13.348 17.136 6.316 1.00 93.75 192 GLY A CA 1
ATOM 1466 C C . GLY A 1 192 ? -12.788 15.810 5.801 1.00 93.75 192 GLY A C 1
ATOM 1467 O O . GLY A 1 192 ? -13.238 14.728 6.176 1.00 93.75 192 GLY A O 1
ATOM 1468 N N . GLY A 1 193 ? -11.813 15.909 4.900 1.00 95.19 193 GLY A N 1
ATOM 1469 C CA . GLY A 1 193 ? -11.020 14.767 4.445 1.00 95.19 193 GLY A CA 1
ATOM 1470 C C . GLY A 1 193 ? -9.625 14.777 5.060 1.00 95.19 193 GLY A C 1
ATOM 1471 O O . GLY A 1 193 ? -9.325 15.621 5.906 1.00 95.19 193 GLY A O 1
ATOM 1472 N N . THR A 1 194 ? -8.765 13.863 4.621 1.00 96.56 194 THR A N 1
ATOM 1473 C CA . THR A 1 194 ? -7.407 13.733 5.162 1.00 96.56 194 THR A CA 1
ATOM 1474 C C . THR A 1 194 ? -6.629 15.037 5.009 1.00 96.56 194 THR A C 1
ATOM 1476 O O . THR A 1 194 ? -6.577 15.631 3.928 1.00 96.56 194 THR A O 1
ATOM 1479 N N . THR A 1 195 ? -5.992 15.469 6.087 1.00 95.56 195 THR A N 1
ATOM 1480 C CA . THR A 1 195 ? -5.130 16.647 6.108 1.00 95.56 195 THR A CA 1
ATOM 1481 C C . THR A 1 195 ? -3.860 16.369 5.309 1.00 95.56 195 THR A C 1
ATOM 1483 O O . THR A 1 195 ? -3.305 15.270 5.358 1.00 95.56 195 THR A O 1
ATOM 1486 N N . ARG A 1 196 ? -3.390 17.378 4.568 1.00 91.38 196 ARG A N 1
ATOM 1487 C CA . ARG A 1 196 ? -2.100 17.327 3.880 1.00 91.38 196 ARG A CA 1
ATOM 1488 C C . ARG A 1 196 ? -0.976 17.154 4.889 1.00 91.38 196 ARG A C 1
ATOM 1490 O O . ARG A 1 196 ? -0.774 18.017 5.742 1.00 91.38 196 ARG A O 1
ATOM 1497 N N . SER A 1 197 ? -0.226 16.069 4.742 1.00 89.75 197 SER A N 1
ATOM 1498 C CA . SER A 1 197 ? 0.969 15.835 5.538 1.00 89.75 197 SER A CA 1
ATOM 1499 C C . SER A 1 197 ? 2.194 16.467 4.881 1.00 89.75 197 SER A C 1
ATOM 1501 O O . SER A 1 197 ? 2.300 16.533 3.660 1.00 89.75 197 SER A O 1
ATOM 1503 N N . GLY A 1 198 ? 3.146 16.914 5.700 1.00 86.88 198 GLY A N 1
ATOM 1504 C CA . GLY A 1 198 ? 4.477 17.317 5.238 1.00 86.88 198 GLY A CA 1
ATOM 1505 C C . GLY A 1 198 ? 5.447 16.144 5.048 1.00 86.88 198 GLY A C 1
ATOM 1506 O O . GLY A 1 198 ? 6.599 16.372 4.685 1.00 86.88 198 GLY A O 1
ATOM 1507 N N . TYR A 1 199 ? 5.017 14.910 5.324 1.00 89.94 199 TYR A N 1
ATOM 1508 C CA . TYR A 1 199 ? 5.857 13.716 5.267 1.00 89.94 199 TYR A CA 1
ATOM 1509 C C . TYR A 1 199 ? 5.400 12.761 4.163 1.00 89.94 199 TYR A C 1
ATOM 1511 O O . TYR A 1 199 ? 4.207 12.526 3.983 1.00 89.94 199 TYR A O 1
ATOM 1519 N N . GLY A 1 200 ? 6.362 12.146 3.470 1.00 89.50 200 GLY A N 1
ATOM 1520 C CA . GLY A 1 200 ? 6.083 11.049 2.544 1.00 89.50 200 GLY A CA 1
ATOM 1521 C C . GLY A 1 200 ? 5.628 9.783 3.275 1.00 89.50 200 GLY A C 1
ATOM 1522 O O . GLY A 1 200 ? 5.949 9.590 4.454 1.00 89.50 200 GLY A O 1
ATOM 1523 N N . VAL A 1 201 ? 4.910 8.915 2.557 1.00 94.06 201 VAL A N 1
ATOM 1524 C CA . VAL A 1 201 ? 4.481 7.594 3.042 1.00 94.06 201 VAL A CA 1
ATOM 1525 C C . VAL A 1 201 ? 5.693 6.792 3.512 1.00 94.06 201 VAL A C 1
ATOM 1527 O O . VAL A 1 201 ? 6.691 6.683 2.804 1.00 94.06 201 VAL A O 1
ATOM 1530 N N . THR A 1 202 ? 5.582 6.197 4.693 1.00 95.25 202 THR A N 1
ATOM 1531 C CA . THR A 1 202 ? 6.626 5.386 5.314 1.00 95.25 202 THR A CA 1
ATOM 1532 C C . THR A 1 202 ? 6.060 4.030 5.700 1.00 95.25 202 THR A C 1
ATOM 1534 O O . THR A 1 202 ? 5.041 3.946 6.385 1.00 95.25 202 THR A O 1
ATOM 1537 N N . LEU A 1 203 ? 6.740 2.970 5.267 1.00 97.12 203 LEU A N 1
ATOM 1538 C CA . LEU A 1 203 ? 6.524 1.599 5.720 1.00 97.12 203 LEU A CA 1
ATOM 1539 C C . LEU A 1 203 ? 7.305 1.381 7.022 1.00 97.12 203 LEU A C 1
ATOM 1541 O O . LEU A 1 203 ? 8.467 1.777 7.112 1.00 97.12 203 LEU A O 1
ATOM 1545 N N . GLY A 1 204 ? 6.684 0.762 8.024 1.00 97.50 204 GLY A N 1
ATOM 1546 C CA . GLY A 1 204 ? 7.339 0.359 9.274 1.00 97.50 204 GLY A CA 1
ATOM 1547 C C . GLY A 1 204 ? 7.646 1.484 10.271 1.00 97.50 204 GLY A C 1
ATOM 1548 O O . GLY A 1 204 ? 8.316 1.240 11.275 1.00 97.50 204 GLY A O 1
ATOM 1549 N N . ALA A 1 205 ? 7.190 2.718 10.032 1.00 97.31 205 ALA A N 1
ATOM 1550 C CA . ALA A 1 205 ? 7.335 3.823 10.983 1.00 97.31 205 ALA A CA 1
ATOM 1551 C C . ALA A 1 205 ? 6.310 4.945 10.755 1.00 97.31 205 ALA A C 1
ATOM 1553 O O . ALA A 1 205 ? 5.734 5.086 9.679 1.00 97.31 205 ALA A O 1
ATOM 1554 N N . CYS A 1 206 ? 6.116 5.782 11.776 1.00 97.38 206 CYS A N 1
ATOM 1555 C CA . CYS A 1 206 ? 5.495 7.096 11.634 1.00 97.38 206 CYS A CA 1
ATOM 1556 C C . CYS A 1 206 ? 6.598 8.141 11.399 1.00 97.38 206 CYS A C 1
ATOM 1558 O O . CYS A 1 206 ? 7.385 8.387 12.321 1.00 97.38 206 CYS A O 1
ATOM 1560 N N . PRO A 1 207 ? 6.653 8.794 10.223 1.00 94.62 207 PRO A N 1
ATOM 1561 C CA . PRO A 1 207 ? 7.724 9.740 9.906 1.00 94.62 207 PRO A CA 1
ATOM 1562 C C . PRO A 1 207 ? 7.673 11.020 10.754 1.00 94.62 207 PRO A C 1
ATOM 1564 O O . PRO A 1 207 ? 8.687 11.690 10.914 1.00 94.62 207 PRO A O 1
ATOM 1567 N N . GLU A 1 208 ? 6.515 11.344 11.329 1.00 96.69 208 GLU A N 1
ATOM 1568 C CA . GLU A 1 208 ? 6.332 12.538 12.157 1.00 96.69 208 GLU A CA 1
ATOM 1569 C C . GLU A 1 208 ? 6.754 12.333 13.617 1.00 96.69 208 GLU A C 1
ATOM 1571 O O . GLU A 1 208 ? 7.323 13.223 14.243 1.00 96.69 208 GLU A O 1
ATOM 1576 N N . THR A 1 209 ? 6.486 11.152 14.176 1.00 96.88 209 THR A N 1
ATOM 1577 C CA . THR A 1 209 ? 6.678 10.890 15.615 1.00 96.88 209 THR A CA 1
ATOM 1578 C C . THR A 1 209 ? 7.918 10.058 15.912 1.00 96.88 209 THR A C 1
ATOM 1580 O O . THR A 1 209 ? 8.297 9.928 17.075 1.00 96.88 209 THR A O 1
ATOM 1583 N N . GLY A 1 210 ? 8.525 9.445 14.891 1.00 94.56 210 GLY A N 1
ATOM 1584 C CA . GLY A 1 210 ? 9.647 8.517 15.040 1.00 94.56 210 GLY A CA 1
ATOM 1585 C C . GLY A 1 210 ? 9.271 7.161 15.649 1.00 94.56 210 GLY A C 1
ATOM 1586 O O . GLY A 1 210 ? 10.158 6.355 15.924 1.00 94.56 210 GLY A O 1
ATOM 1587 N N . ARG A 1 211 ? 7.976 6.880 15.875 1.00 97.31 211 ARG A N 1
ATOM 1588 C CA . ARG A 1 211 ? 7.505 5.559 16.332 1.00 97.31 211 ARG A CA 1
ATOM 1589 C C . ARG A 1 211 ? 7.805 4.520 15.245 1.00 97.31 211 ARG A C 1
ATOM 1591 O O . ARG A 1 211 ? 7.472 4.750 14.084 1.00 97.31 211 ARG A O 1
ATOM 1598 N N . GLY A 1 212 ? 8.420 3.403 15.629 1.00 97.00 212 GLY A N 1
ATOM 1599 C CA . GLY A 1 212 ? 8.847 2.339 14.715 1.00 97.00 212 GLY A CA 1
ATOM 1600 C C . GLY A 1 212 ? 7.910 1.132 14.676 1.00 97.00 212 GLY A C 1
ATOM 1601 O O . GLY A 1 212 ? 6.750 1.200 15.095 1.00 97.00 212 GLY A O 1
ATOM 1602 N N . SER A 1 213 ? 8.445 0.016 14.189 1.00 97.75 213 SER A N 1
ATOM 1603 C CA . SER A 1 213 ? 7.723 -1.241 14.037 1.00 97.75 213 SER A CA 1
ATOM 1604 C C . SER A 1 213 ? 8.525 -2.431 14.550 1.00 97.75 213 SER A C 1
ATOM 1606 O O . SER A 1 213 ? 9.733 -2.520 14.344 1.00 97.75 213 SER A O 1
ATOM 1608 N N . GLU A 1 214 ? 7.816 -3.363 15.180 1.00 97.50 214 GLU A N 1
ATOM 1609 C CA . GLU A 1 214 ? 8.260 -4.737 15.409 1.00 97.50 214 GLU A CA 1
ATOM 1610 C C . GLU A 1 214 ? 7.439 -5.648 14.485 1.00 97.50 214 GLU A C 1
ATOM 1612 O O . GLU A 1 214 ? 6.516 -6.349 14.914 1.00 97.50 214 GLU A O 1
ATOM 1617 N N . ALA A 1 215 ? 7.702 -5.545 13.182 1.00 97.25 215 ALA A N 1
ATOM 1618 C CA . ALA A 1 215 ? 7.067 -6.351 12.150 1.00 97.25 215 ALA A CA 1
ATOM 1619 C C . ALA A 1 215 ? 7.974 -6.519 10.925 1.00 97.25 215 ALA A C 1
ATOM 1621 O O . ALA A 1 215 ? 8.949 -5.789 10.728 1.00 97.25 215 ALA A O 1
ATOM 1622 N N . GLU A 1 216 ? 7.630 -7.502 10.105 1.00 96.44 216 GLU A N 1
ATOM 1623 C CA . GLU A 1 216 ? 8.216 -7.750 8.793 1.00 96.44 216 GLU A CA 1
ATOM 1624 C C . GLU A 1 216 ? 7.143 -7.547 7.725 1.00 96.44 216 GLU A C 1
ATOM 1626 O O . GLU A 1 216 ? 5.984 -7.893 7.938 1.00 96.44 216 GLU A O 1
ATOM 1631 N N . PHE A 1 217 ? 7.508 -7.007 6.566 1.00 96.38 217 PHE A N 1
ATOM 1632 C CA . PHE A 1 217 ? 6.558 -6.659 5.511 1.00 96.38 217 PHE A CA 1
ATOM 1633 C C . PHE A 1 217 ? 6.884 -7.413 4.228 1.00 96.38 217 PHE A C 1
ATOM 1635 O O . PHE A 1 217 ? 7.988 -7.317 3.698 1.00 96.38 217 PHE A O 1
ATOM 1642 N N . SER A 1 218 ? 5.909 -8.151 3.709 1.00 92.81 218 SER A N 1
ATOM 1643 C CA . SER A 1 218 ? 6.017 -8.846 2.420 1.00 92.81 218 SER A CA 1
ATOM 1644 C C . SER A 1 218 ? 5.418 -8.040 1.273 1.00 92.81 218 SER A C 1
ATOM 1646 O O . SER A 1 218 ? 5.799 -8.261 0.131 1.00 92.81 218 SER A O 1
ATOM 1648 N N . SER A 1 219 ? 4.529 -7.083 1.554 1.00 94.44 219 SER A N 1
ATOM 1649 C CA . SER A 1 219 ? 4.132 -6.073 0.574 1.00 94.44 219 SER A CA 1
ATOM 1650 C C . SER A 1 219 ? 3.530 -4.830 1.227 1.00 94.44 219 SER A C 1
ATOM 1652 O O . SER A 1 219 ? 2.950 -4.909 2.311 1.00 94.44 219 SER A O 1
ATOM 1654 N N . LEU A 1 220 ? 3.594 -3.706 0.516 1.00 97.56 220 LEU A N 1
ATOM 1655 C CA . LEU A 1 220 ? 2.804 -2.498 0.758 1.00 97.56 220 LEU A CA 1
ATOM 1656 C C . LEU A 1 220 ? 2.106 -2.109 -0.544 1.00 97.56 220 LEU A C 1
ATOM 1658 O O . LEU A 1 220 ? 2.763 -2.037 -1.581 1.00 97.56 220 LEU A O 1
ATOM 1662 N N . ARG A 1 221 ? 0.808 -1.812 -0.485 1.00 97.69 221 ARG A N 1
ATOM 1663 C CA . ARG A 1 221 ? 0.050 -1.251 -1.604 1.00 97.69 221 ARG A CA 1
ATOM 1664 C C . ARG A 1 221 ? -0.776 -0.044 -1.168 1.00 97.69 221 ARG A C 1
ATOM 1666 O O . ARG A 1 221 ? -1.357 -0.046 -0.084 1.00 97.69 221 ARG A O 1
ATOM 1673 N N . ILE A 1 222 ? -0.833 0.980 -2.017 1.00 98.25 222 ILE A N 1
ATOM 1674 C CA . ILE A 1 222 ? -1.746 2.122 -1.869 1.00 98.25 222 ILE A CA 1
ATOM 1675 C C . ILE A 1 222 ? -2.645 2.171 -3.098 1.00 98.25 222 ILE A C 1
ATOM 1677 O O . ILE A 1 222 ? -2.155 2.113 -4.226 1.00 98.25 222 ILE A O 1
ATOM 1681 N N . TYR A 1 223 ? -3.947 2.319 -2.871 1.00 98.50 223 TYR A N 1
ATOM 1682 C CA . TYR A 1 223 ? -4.946 2.418 -3.928 1.00 98.50 223 TYR A CA 1
ATOM 1683 C C . TYR A 1 223 ? -5.681 3.751 -3.873 1.00 98.50 223 TYR A C 1
ATOM 1685 O O . TYR A 1 223 ? -6.052 4.197 -2.789 1.00 98.50 223 TYR A O 1
ATOM 1693 N N . SER A 1 224 ? -6.000 4.330 -5.031 1.00 97.81 224 SER A N 1
ATOM 1694 C CA . SER A 1 224 ? -6.821 5.545 -5.181 1.00 97.81 224 SER A CA 1
ATOM 1695 C C . SER A 1 224 ? -8.334 5.283 -5.080 1.00 97.81 224 SER A C 1
ATOM 1697 O O . SER A 1 224 ? -9.150 5.987 -5.678 1.00 97.81 224 SER A O 1
ATOM 1699 N N . LYS A 1 225 ? -8.727 4.244 -4.332 1.00 97.81 225 LYS A N 1
ATOM 1700 C CA . LYS A 1 225 ? -10.127 3.902 -4.054 1.00 97.81 225 LYS A CA 1
ATOM 1701 C C . LYS A 1 225 ? -10.301 3.221 -2.698 1.00 97.81 225 LYS A C 1
ATOM 1703 O O . LYS A 1 225 ? -9.372 2.603 -2.176 1.00 97.81 225 LYS A O 1
ATOM 1708 N N . ALA A 1 226 ? -11.522 3.271 -2.171 1.00 98.62 226 ALA A N 1
ATOM 1709 C CA . ALA A 1 226 ? -11.945 2.405 -1.076 1.00 98.62 226 ALA A CA 1
ATOM 1710 C C . ALA A 1 226 ? -12.186 0.989 -1.621 1.00 98.62 226 ALA A C 1
ATOM 1712 O O . ALA A 1 226 ? -12.993 0.808 -2.535 1.00 98.62 226 ALA A O 1
ATOM 1713 N N . LEU A 1 227 ? -11.453 -0.000 -1.106 1.00 98.69 227 LEU A N 1
ATOM 1714 C CA . LEU A 1 227 ? -11.599 -1.398 -1.507 1.00 98.69 227 LEU A CA 1
ATOM 1715 C C . LEU A 1 227 ? -12.561 -2.157 -0.593 1.00 98.69 227 LEU A C 1
ATOM 1717 O O . LEU A 1 227 ? -12.607 -1.957 0.618 1.00 98.69 227 LEU A O 1
ATOM 1721 N N . THR A 1 228 ? -13.292 -3.089 -1.192 1.00 98.25 228 THR A N 1
ATOM 1722 C CA . THR A 1 228 ? -14.113 -4.082 -0.499 1.00 98.25 228 THR A CA 1
ATOM 1723 C C . THR A 1 228 ? -13.264 -5.256 0.001 1.00 98.25 228 THR A C 1
ATOM 1725 O O . THR A 1 228 ? -12.168 -5.516 -0.501 1.00 98.25 228 THR A O 1
ATOM 1728 N N . ALA A 1 229 ? -13.798 -6.044 0.941 1.00 98.19 229 ALA A N 1
ATOM 1729 C CA . ALA A 1 229 ? -13.135 -7.269 1.402 1.00 98.19 229 ALA A CA 1
ATOM 1730 C C . ALA A 1 229 ? -12.843 -8.264 0.266 1.00 98.19 229 ALA A C 1
ATOM 1732 O O . ALA A 1 229 ? -11.786 -8.888 0.255 1.00 98.19 229 ALA A O 1
ATOM 1733 N N . ALA A 1 230 ? -13.755 -8.411 -0.702 1.00 97.19 230 ALA A N 1
ATOM 1734 C CA . ALA A 1 230 ? -13.563 -9.325 -1.829 1.00 97.19 230 ALA A CA 1
ATOM 1735 C C . ALA A 1 230 ? -12.407 -8.876 -2.737 1.00 97.19 230 ALA A C 1
ATOM 1737 O O . ALA A 1 230 ? -11.593 -9.696 -3.165 1.00 97.19 230 ALA A O 1
ATOM 1738 N N . GLU A 1 231 ? -12.313 -7.571 -2.992 1.00 98.00 231 GLU A N 1
ATOM 1739 C CA . GLU A 1 231 ? -11.222 -6.982 -3.762 1.00 98.00 231 GLU A CA 1
ATOM 1740 C C . GLU A 1 231 ? -9.879 -7.148 -3.058 1.00 98.00 231 GLU A C 1
ATOM 1742 O O . GLU A 1 231 ? -8.931 -7.590 -3.703 1.00 98.00 231 GLU A O 1
ATOM 1747 N N . LEU A 1 232 ? -9.805 -6.866 -1.753 1.00 98.38 232 LEU A N 1
ATOM 1748 C CA . LEU A 1 232 ? -8.594 -7.071 -0.955 1.00 98.38 232 LEU A CA 1
ATOM 1749 C C . LEU A 1 232 ? -8.186 -8.543 -0.941 1.00 98.38 232 LEU A C 1
ATOM 1751 O O . LEU A 1 232 ? -7.054 -8.866 -1.291 1.00 98.38 232 LEU A O 1
ATOM 1755 N N . LYS A 1 233 ? -9.115 -9.461 -0.664 1.00 96.38 233 LYS A N 1
ATOM 1756 C CA . LYS A 1 233 ? -8.840 -10.905 -0.669 1.00 96.38 233 LYS A CA 1
ATOM 1757 C C . LYS A 1 233 ? -8.244 -11.388 -1.993 1.00 96.38 233 LYS A C 1
ATOM 1759 O O . LYS A 1 233 ? -7.390 -12.272 -1.995 1.00 96.38 233 LYS A O 1
ATOM 1764 N N . SER A 1 234 ? -8.663 -10.806 -3.118 1.00 95.69 234 SER A N 1
ATOM 1765 C CA . SER A 1 234 ? -8.118 -11.167 -4.431 1.00 95.69 234 SER A CA 1
ATOM 1766 C C . SER A 1 234 ? -6.645 -10.770 -4.621 1.00 95.69 234 SER A C 1
ATOM 1768 O O . SER A 1 234 ? -5.954 -11.423 -5.398 1.00 95.69 234 SER A O 1
ATOM 1770 N N . GLN A 1 235 ? -6.129 -9.766 -3.897 1.00 93.88 235 GLN A N 1
ATOM 1771 C CA . GLN A 1 235 ? -4.775 -9.214 -4.099 1.00 93.88 235 GLN A CA 1
ATOM 1772 C C . GLN A 1 235 ? -3.633 -10.158 -3.709 1.00 93.88 235 GLN A C 1
ATOM 1774 O O . GLN A 1 235 ? -2.483 -9.940 -4.096 1.00 93.88 235 GLN A O 1
ATOM 1779 N N . ASN A 1 236 ? -3.943 -11.213 -2.954 1.00 87.94 236 ASN A N 1
ATOM 1780 C CA . ASN A 1 236 ? -2.996 -12.247 -2.536 1.00 87.94 236 ASN A CA 1
ATOM 1781 C C . ASN A 1 236 ? -3.148 -13.546 -3.347 1.00 87.94 236 ASN A C 1
ATOM 1783 O O . ASN A 1 236 ? -2.796 -14.624 -2.872 1.00 87.94 236 ASN A O 1
ATOM 1787 N N . THR A 1 237 ? -3.696 -13.455 -4.560 1.00 86.50 237 THR A N 1
ATOM 1788 C CA . THR A 1 237 ? -3.835 -14.582 -5.494 1.00 86.50 237 THR A CA 1
ATOM 1789 C C . THR A 1 237 ? -2.897 -14.422 -6.690 1.00 86.50 237 THR A C 1
ATOM 1791 O O . THR A 1 237 ? -2.342 -13.348 -6.905 1.00 86.50 237 THR A O 1
ATOM 1794 N N . GLU A 1 238 ? -2.730 -15.481 -7.488 1.00 75.62 238 GLU A N 1
ATOM 1795 C CA . GLU A 1 238 ? -1.937 -15.437 -8.731 1.00 75.62 238 GLU A CA 1
ATOM 1796 C C . GLU A 1 238 ? -2.486 -14.427 -9.754 1.00 75.62 238 GLU A C 1
ATOM 1798 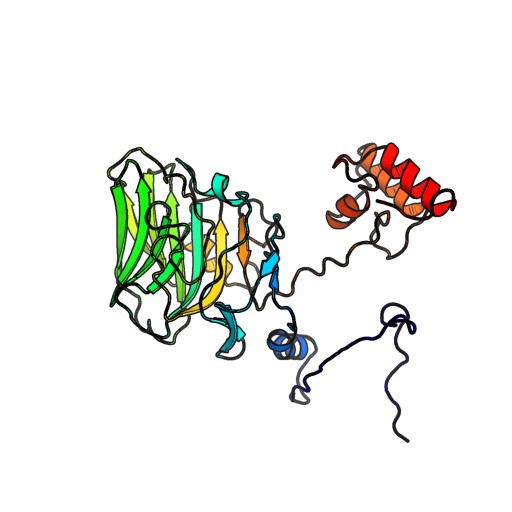O O . GLU A 1 238 ? -1.742 -13.917 -10.587 1.00 75.62 238 GLU A O 1
ATOM 1803 N N . THR A 1 239 ? -3.782 -14.112 -9.676 1.00 81.06 239 THR A N 1
ATOM 1804 C CA . THR A 1 239 ? -4.475 -13.166 -10.556 1.00 81.06 239 THR A CA 1
ATOM 1805 C C . THR A 1 239 ? -5.179 -12.097 -9.714 1.00 81.06 239 THR A C 1
ATOM 1807 O O . THR A 1 239 ? -6.396 -12.188 -9.501 1.00 81.06 239 THR A O 1
ATOM 1810 N N . PRO A 1 240 ? -4.441 -11.104 -9.185 1.00 90.25 240 PRO A N 1
ATOM 1811 C CA . PRO A 1 240 ? -5.035 -10.047 -8.377 1.00 90.25 240 PRO A CA 1
ATOM 1812 C C . PRO A 1 240 ? -6.053 -9.249 -9.194 1.00 90.25 240 PRO A C 1
ATOM 1814 O O . PRO A 1 240 ? -5.827 -8.975 -10.372 1.00 90.25 240 PRO A O 1
ATOM 1817 N N . ALA A 1 241 ? -7.161 -8.819 -8.573 1.00 91.56 241 ALA A N 1
ATOM 1818 C CA . ALA A 1 241 ? -8.126 -7.952 -9.262 1.00 91.56 241 ALA A CA 1
ATOM 1819 C C . ALA A 1 241 ? -7.509 -6.604 -9.673 1.00 91.56 241 ALA A C 1
ATOM 1821 O O . ALA A 1 241 ? -8.008 -5.954 -10.587 1.00 91.56 241 ALA A O 1
ATOM 1822 N N . TYR A 1 242 ? -6.425 -6.204 -9.000 1.00 94.31 242 TYR A N 1
ATOM 1823 C CA . TYR A 1 242 ? -5.670 -4.991 -9.277 1.00 94.31 242 TYR A CA 1
ATOM 1824 C C . TYR A 1 242 ? -4.200 -5.359 -9.526 1.00 94.31 242 TYR A C 1
ATOM 1826 O O . TYR A 1 242 ? -3.402 -5.357 -8.589 1.00 94.31 242 TYR A O 1
ATOM 1834 N N . PRO A 1 243 ? -3.831 -5.722 -10.770 1.00 90.69 243 PRO A N 1
ATOM 1835 C CA . PRO A 1 243 ? -2.426 -5.878 -11.142 1.00 90.69 243 PRO A CA 1
ATOM 1836 C C . PRO A 1 243 ? -1.672 -4.545 -11.023 1.00 90.69 243 PRO A C 1
ATOM 1838 O O . PRO A 1 243 ? -2.277 -3.486 -10.862 1.00 90.69 243 PRO A O 1
ATOM 1841 N N . ALA A 1 244 ? -0.340 -4.592 -11.068 1.00 88.75 244 ALA A N 1
ATOM 1842 C CA . ALA A 1 244 ? 0.501 -3.449 -10.709 1.00 88.75 244 ALA A CA 1
ATOM 1843 C C . ALA A 1 244 ? 0.317 -2.227 -11.623 1.00 88.75 244 ALA A C 1
ATOM 1845 O O . ALA A 1 244 ? 0.381 -1.091 -11.164 1.00 88.75 244 ALA A O 1
ATOM 1846 N N . ASP A 1 245 ? 0.008 -2.463 -12.894 1.00 83.38 245 ASP A N 1
ATOM 1847 C CA . ASP A 1 245 ? -0.289 -1.455 -13.911 1.00 83.38 245 ASP A CA 1
ATOM 1848 C C . ASP A 1 245 ? -1.736 -0.935 -13.863 1.00 83.38 245 ASP A C 1
ATOM 1850 O O . ASP A 1 245 ? -2.093 -0.008 -14.596 1.00 83.38 245 ASP A O 1
ATOM 1854 N N . HIS A 1 246 ? -2.588 -1.494 -13.000 1.00 91.88 246 HIS A N 1
ATOM 1855 C CA . HIS A 1 246 ? -3.969 -1.057 -12.888 1.00 91.88 246 HIS A CA 1
ATOM 1856 C C . HIS A 1 246 ? -4.039 0.394 -12.396 1.00 91.88 246 HIS A C 1
ATOM 1858 O O . HIS A 1 246 ? -3.395 0.782 -11.425 1.00 91.88 246 HIS A O 1
ATOM 1864 N N . THR A 1 247 ? -4.908 1.200 -13.010 1.00 91.88 247 THR A N 1
ATOM 1865 C CA . THR A 1 247 ? -5.003 2.648 -12.753 1.00 91.88 247 THR A CA 1
ATOM 1866 C C . THR A 1 247 ? -5.275 3.007 -11.293 1.00 91.88 247 THR A C 1
ATOM 1868 O O . THR A 1 247 ? -4.816 4.047 -10.835 1.00 91.88 247 THR A O 1
ATOM 1871 N N . ALA A 1 248 ? -5.990 2.148 -10.565 1.00 96.19 248 ALA A N 1
ATOM 1872 C CA . ALA A 1 248 ? -6.262 2.305 -9.136 1.00 96.19 248 ALA A CA 1
ATOM 1873 C C . ALA A 1 248 ? -5.054 2.041 -8.216 1.00 96.19 248 ALA A C 1
ATOM 1875 O O . ALA A 1 248 ? -5.133 2.390 -7.043 1.00 96.19 248 ALA A O 1
ATOM 1876 N N . VAL A 1 249 ? -3.981 1.400 -8.693 1.00 96.69 249 VAL A N 1
ATOM 1877 C CA . VAL A 1 249 ? -2.764 1.136 -7.911 1.00 96.69 249 VAL A CA 1
ATOM 1878 C C . VAL A 1 249 ? -1.846 2.349 -8.021 1.00 96.69 249 VAL A C 1
ATOM 1880 O O . VAL A 1 249 ? -1.435 2.745 -9.110 1.00 96.69 249 VAL A O 1
ATOM 1883 N N . GLU A 1 250 ? -1.541 2.955 -6.878 1.00 95.56 250 GLU A N 1
ATOM 1884 C CA . GLU A 1 250 ? -0.702 4.155 -6.778 1.00 95.56 250 GLU A CA 1
ATOM 1885 C C . GLU A 1 250 ? 0.644 3.867 -6.113 1.00 95.56 250 GLU A C 1
ATOM 1887 O O . GLU A 1 250 ? 1.559 4.668 -6.192 1.00 95.56 250 GLU A O 1
ATOM 1892 N N . LEU A 1 251 ? 0.790 2.738 -5.430 1.00 95.25 251 LEU A N 1
ATOM 1893 C CA . LEU A 1 251 ? 2.072 2.267 -4.923 1.00 95.25 251 LEU A CA 1
ATOM 1894 C C . LEU A 1 251 ? 1.980 0.759 -4.784 1.00 95.25 251 LEU A C 1
ATOM 1896 O O . LEU A 1 251 ? 0.988 0.265 -4.247 1.00 95.25 251 LEU A O 1
ATOM 1900 N N . TRP A 1 252 ? 3.015 0.041 -5.197 1.00 94.94 252 TRP A N 1
ATOM 1901 C CA . TRP A 1 252 ? 3.182 -1.368 -4.878 1.00 94.94 252 TRP A CA 1
ATOM 1902 C C . TRP A 1 252 ? 4.652 -1.672 -4.613 1.00 94.94 252 TRP A C 1
ATOM 1904 O O . TRP A 1 252 ? 5.480 -1.742 -5.515 1.00 94.94 252 TRP A O 1
ATOM 1914 N N . VAL A 1 253 ? 4.956 -1.921 -3.343 1.00 92.88 253 VAL A N 1
ATOM 1915 C CA . VAL A 1 253 ? 6.255 -2.401 -2.873 1.00 92.88 253 VAL A CA 1
ATOM 1916 C C . VAL A 1 253 ? 6.150 -3.891 -2.580 1.00 92.88 253 VAL A C 1
ATOM 1918 O O . VAL A 1 253 ? 5.393 -4.286 -1.696 1.00 92.88 253 VAL A O 1
ATOM 1921 N N . ASP A 1 254 ? 6.901 -4.718 -3.300 1.00 90.12 254 ASP A N 1
ATOM 1922 C CA . ASP A 1 254 ? 7.019 -6.155 -3.031 1.00 90.12 254 ASP A CA 1
ATOM 1923 C C . ASP A 1 254 ? 8.466 -6.610 -3.299 1.00 90.12 254 ASP A C 1
ATOM 1925 O O . ASP A 1 254 ? 8.949 -6.514 -4.435 1.00 90.12 254 ASP A O 1
ATOM 1929 N N . PRO A 1 255 ? 9.205 -7.064 -2.267 1.00 84.12 255 PRO A N 1
ATOM 1930 C CA . PRO A 1 255 ? 10.574 -7.543 -2.426 1.00 84.12 255 PRO A CA 1
ATOM 1931 C C . PRO A 1 255 ? 10.669 -8.887 -3.167 1.00 84.12 255 PRO A C 1
ATOM 1933 O O . PRO A 1 255 ? 11.750 -9.225 -3.640 1.00 84.12 255 PRO A O 1
ATOM 1936 N N . ASN A 1 256 ? 9.571 -9.637 -3.299 1.00 79.81 256 ASN A N 1
ATOM 1937 C CA . ASN A 1 256 ? 9.519 -10.927 -3.998 1.00 79.81 256 ASN A CA 1
ATOM 1938 C C . ASN A 1 256 ? 8.995 -10.815 -5.426 1.00 79.81 256 ASN A C 1
ATOM 1940 O O . ASN A 1 256 ? 9.126 -11.767 -6.196 1.00 79.81 256 ASN A O 1
ATOM 1944 N N . ALA A 1 257 ? 8.361 -9.696 -5.773 1.00 70.69 257 ALA A N 1
ATOM 1945 C CA . ALA A 1 257 ? 8.004 -9.448 -7.153 1.00 70.69 257 ALA A CA 1
ATOM 1946 C C . ALA A 1 257 ? 9.286 -9.382 -7.979 1.00 70.69 257 ALA A C 1
ATOM 1948 O O . ALA A 1 257 ? 10.262 -8.736 -7.587 1.00 70.69 257 ALA A O 1
ATOM 1949 N N . GLU A 1 258 ? 9.293 -10.036 -9.133 1.00 53.22 258 GLU A N 1
ATOM 1950 C CA . GLU A 1 258 ? 10.271 -9.666 -10.143 1.00 53.22 258 GLU A CA 1
ATOM 1951 C C . GLU A 1 258 ? 10.012 -8.188 -10.444 1.00 53.22 258 GLU A C 1
ATOM 1953 O O . GLU A 1 258 ? 8.849 -7.840 -10.694 1.00 53.22 258 GLU A O 1
ATOM 1958 N N . PRO A 1 259 ? 11.021 -7.293 -10.387 1.00 48.69 259 PRO A N 1
ATOM 1959 C CA . PRO A 1 259 ? 10.837 -6.021 -11.059 1.00 48.69 259 PRO A CA 1
ATOM 1960 C C . PRO A 1 259 ? 10.371 -6.382 -12.467 1.00 48.69 259 PRO A C 1
ATOM 1962 O O . PRO A 1 259 ? 10.941 -7.292 -13.082 1.00 48.69 259 PRO A O 1
ATOM 1965 N N . ALA A 1 260 ? 9.309 -5.734 -12.957 1.00 42.72 260 ALA A N 1
ATOM 1966 C CA . ALA A 1 260 ? 9.081 -5.749 -14.391 1.00 42.72 260 ALA A CA 1
ATOM 1967 C C . ALA A 1 260 ? 10.447 -5.436 -14.991 1.00 42.72 260 ALA A C 1
ATOM 1969 O O . ALA A 1 260 ? 11.077 -4.462 -14.567 1.00 42.72 260 ALA A O 1
ATOM 1970 N N . VAL A 1 261 ? 10.966 -6.333 -15.828 1.00 36.75 261 VAL A N 1
ATOM 1971 C CA . VAL A 1 261 ? 12.205 -6.076 -16.540 1.00 36.75 261 VAL A CA 1
ATOM 1972 C C . VAL A 1 261 ? 11.866 -4.889 -17.428 1.00 36.75 261 VAL A C 1
ATOM 1974 O O . VAL A 1 261 ? 11.410 -5.037 -18.553 1.00 36.75 261 VAL A O 1
ATOM 1977 N N . THR A 1 262 ? 12.007 -3.680 -16.892 1.00 40.59 262 THR A N 1
ATOM 1978 C CA . THR A 1 262 ? 12.370 -2.533 -17.683 1.00 40.59 262 THR A CA 1
ATOM 1979 C C . THR A 1 262 ? 13.804 -2.847 -18.050 1.00 40.59 262 THR A C 1
ATOM 1981 O O . THR A 1 262 ? 14.749 -2.372 -17.418 1.00 40.59 262 THR A O 1
ATOM 1984 N N . GLU A 1 263 ? 13.973 -3.706 -19.058 1.00 41.41 263 GLU A N 1
ATOM 1985 C CA . GLU A 1 263 ? 15.056 -3.464 -19.989 1.00 41.41 263 GLU A CA 1
ATOM 1986 C C . GLU A 1 263 ? 14.991 -1.963 -20.238 1.00 41.41 263 GLU A C 1
ATOM 1988 O O . GLU A 1 263 ? 13.912 -1.410 -20.487 1.00 41.41 263 GLU A O 1
ATOM 1993 N N . GLN A 1 264 ? 16.103 -1.271 -19.998 1.00 47.41 264 GLN A N 1
ATOM 1994 C CA . GLN A 1 264 ? 16.270 0.051 -20.569 1.00 47.41 264 GLN A CA 1
ATOM 1995 C C . GLN A 1 264 ? 16.094 -0.163 -22.066 1.00 47.41 264 GLN A C 1
ATOM 1997 O O . GLN A 1 264 ? 17.042 -0.550 -22.742 1.00 47.41 264 GLN A O 1
ATOM 2002 N N . GLY A 1 265 ? 14.850 -0.041 -22.531 1.00 58.84 265 GLY A N 1
ATOM 2003 C CA . GLY A 1 265 ? 14.513 -0.216 -23.921 1.00 58.84 265 GLY A CA 1
ATOM 2004 C C . GLY A 1 265 ? 15.381 0.759 -24.686 1.00 58.84 265 GLY A C 1
ATOM 2005 O O . GLY A 1 265 ? 15.583 1.900 -24.254 1.00 58.84 265 GLY A O 1
ATOM 2006 N N . LEU A 1 266 ? 15.997 0.267 -25.750 1.00 81.88 266 LEU A N 1
ATOM 2007 C CA . LEU A 1 266 ? 16.887 1.076 -26.552 1.00 81.88 266 LEU A CA 1
ATOM 2008 C C . LEU A 1 266 ? 16.060 2.253 -27.085 1.00 81.88 266 LEU A C 1
ATOM 2010 O O . LEU A 1 266 ? 15.033 2.048 -27.725 1.00 81.88 266 LEU A O 1
ATOM 2014 N N . ILE A 1 267 ? 16.436 3.493 -26.762 1.00 84.19 267 ILE A N 1
ATOM 2015 C CA . ILE A 1 267 ? 15.695 4.660 -27.258 1.00 84.19 267 ILE A CA 1
ATOM 2016 C C . ILE A 1 267 ? 15.718 4.596 -28.787 1.00 84.19 267 ILE A C 1
ATOM 2018 O O . ILE A 1 267 ? 16.779 4.410 -29.384 1.00 84.19 267 ILE A O 1
ATOM 2022 N N . GLY A 1 268 ? 14.537 4.689 -29.395 1.00 85.56 268 GLY A N 1
ATOM 2023 C CA . GLY A 1 268 ? 14.299 4.454 -30.816 1.00 85.56 268 GLY A CA 1
ATOM 2024 C C . GLY A 1 268 ? 13.827 3.047 -31.204 1.00 85.56 268 GLY A C 1
ATOM 2025 O O . GLY A 1 268 ? 13.392 2.901 -32.340 1.00 85.56 268 GLY A O 1
ATOM 2026 N N . ASP A 1 269 ? 13.866 2.052 -30.312 1.00 89.81 269 ASP A N 1
ATOM 2027 C CA . ASP A 1 269 ? 13.341 0.693 -30.539 1.00 89.81 269 ASP A CA 1
ATOM 2028 C C . ASP A 1 269 ? 11.854 0.654 -30.158 1.00 89.81 269 ASP A C 1
ATOM 2030 O O . ASP A 1 269 ? 11.467 0.529 -28.992 1.00 89.81 269 ASP A O 1
ATOM 2034 N N . VAL A 1 270 ? 10.999 0.861 -31.150 1.00 90.56 270 VAL A N 1
ATOM 2035 C CA . VAL A 1 270 ? 9.551 1.029 -30.985 1.00 90.56 270 VAL A CA 1
ATOM 2036 C C . VAL A 1 270 ? 8.855 -0.330 -30.993 1.00 90.56 270 VAL A C 1
ATOM 2038 O O . VAL A 1 270 ? 7.801 -0.484 -30.364 1.00 90.56 270 VAL A O 1
ATOM 2041 N N . ASN A 1 271 ? 9.408 -1.305 -31.719 1.00 86.44 271 ASN A N 1
ATOM 2042 C CA . ASN A 1 271 ? 8.821 -2.633 -31.883 1.00 86.44 271 ASN A CA 1
ATOM 2043 C C . ASN A 1 271 ? 9.308 -3.664 -30.838 1.00 86.44 271 ASN A C 1
ATOM 2045 O O . ASN A 1 271 ? 8.691 -4.728 -30.739 1.00 86.44 271 ASN A O 1
ATOM 2049 N N . LEU A 1 272 ? 10.306 -3.303 -30.022 1.00 80.12 272 LEU A N 1
ATOM 2050 C CA . LEU A 1 272 ? 10.928 -4.106 -28.966 1.00 80.12 272 LEU A CA 1
ATOM 2051 C C . LEU A 1 272 ? 11.639 -5.355 -29.505 1.00 80.12 272 LEU A C 1
ATOM 2053 O O . LEU A 1 272 ? 11.467 -6.448 -28.958 1.00 80.12 272 LEU A O 1
ATOM 2057 N N . ASP A 1 273 ? 12.384 -5.206 -30.601 1.00 77.75 273 ASP A N 1
ATOM 2058 C CA . ASP A 1 273 ? 13.177 -6.281 -31.212 1.00 77.75 273 ASP A CA 1
ATOM 2059 C C . ASP A 1 273 ? 14.687 -6.206 -30.921 1.00 77.75 273 ASP A C 1
ATOM 2061 O O . ASP A 1 273 ? 15.464 -6.970 -31.504 1.00 77.75 273 ASP A O 1
ATOM 2065 N N . ASP A 1 274 ? 15.081 -5.336 -29.985 1.00 78.81 274 ASP A N 1
ATOM 2066 C CA . ASP A 1 274 ? 16.455 -5.054 -29.557 1.00 78.81 274 ASP A CA 1
ATOM 2067 C C . ASP A 1 274 ? 17.317 -4.353 -30.621 1.00 78.81 274 ASP A C 1
ATOM 2069 O O . ASP A 1 274 ? 18.545 -4.247 -30.484 1.00 78.81 274 ASP A O 1
ATOM 2073 N N . THR A 1 275 ? 16.700 -3.838 -31.687 1.00 83.00 275 THR A N 1
ATOM 2074 C CA . THR A 1 275 ? 17.375 -3.058 -32.723 1.00 83.00 275 THR A CA 1
ATOM 2075 C C . THR A 1 275 ? 16.681 -1.717 -32.957 1.00 83.00 275 THR A C 1
ATOM 2077 O O . THR A 1 275 ? 15.504 -1.552 -32.688 1.00 83.00 275 THR A O 1
ATOM 2080 N N . VAL A 1 276 ? 17.443 -0.713 -33.412 1.00 88.00 276 VAL A N 1
ATOM 2081 C CA . VAL A 1 276 ? 16.872 0.560 -33.886 1.00 88.00 276 VAL A CA 1
ATOM 2082 C C . VAL A 1 276 ? 17.049 0.605 -35.390 1.00 88.00 276 VAL A C 1
ATOM 2084 O O . VAL A 1 276 ? 18.158 0.845 -35.889 1.00 88.00 276 VAL A O 1
ATOM 2087 N N . ASP A 1 277 ? 15.966 0.356 -36.113 1.00 90.56 277 ASP A N 1
ATOM 2088 C CA . ASP A 1 277 ? 15.947 0.294 -37.562 1.00 90.56 277 ASP A CA 1
ATOM 2089 C C . ASP A 1 277 ? 14.704 0.953 -38.193 1.00 90.56 277 ASP A C 1
ATOM 2091 O O . ASP A 1 277 ? 13.931 1.691 -37.579 1.00 90.56 277 ASP A O 1
ATOM 2095 N N . VAL A 1 278 ? 14.568 0.814 -39.513 1.00 93.75 278 VAL A N 1
ATOM 2096 C CA . VAL A 1 278 ? 13.489 1.479 -40.257 1.00 93.75 278 VAL A CA 1
ATOM 2097 C C . VAL A 1 278 ? 12.099 0.970 -39.857 1.00 93.75 278 VAL A C 1
ATOM 2099 O O . VAL A 1 278 ? 11.114 1.689 -40.022 1.00 93.75 278 VAL A O 1
ATOM 2102 N N . SER A 1 279 ? 12.005 -0.252 -39.340 1.00 93.06 279 SER A N 1
ATOM 2103 C CA . SER A 1 279 ? 10.778 -0.877 -38.856 1.00 93.06 279 SER A CA 1
ATOM 2104 C C . SER A 1 279 ? 10.205 -0.103 -37.675 1.00 93.06 279 SER A C 1
ATOM 2106 O O . SER A 1 279 ? 8.988 0.082 -37.628 1.00 93.06 279 SER A O 1
ATOM 2108 N N . ASP A 1 280 ? 11.059 0.442 -36.806 1.00 94.25 280 ASP A N 1
ATOM 2109 C CA . ASP A 1 280 ? 10.661 1.292 -35.682 1.00 94.25 280 AS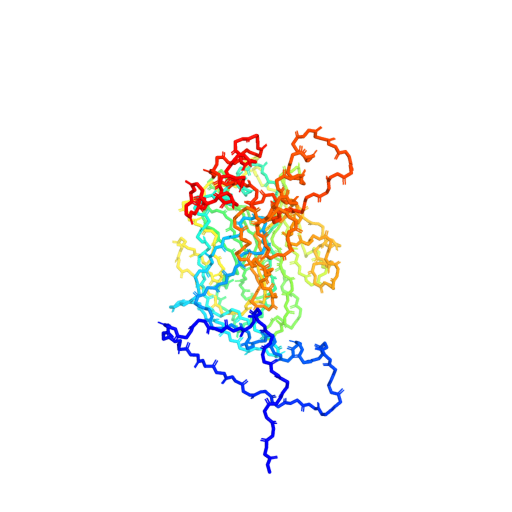P A CA 1
ATOM 2110 C C . ASP A 1 280 ? 10.047 2.602 -36.147 1.00 94.25 280 ASP A C 1
ATOM 2112 O O . ASP A 1 280 ? 8.932 2.960 -35.762 1.00 94.25 280 ASP A O 1
ATOM 2116 N N . ALA A 1 281 ? 10.736 3.285 -37.065 1.00 95.81 281 ALA A N 1
ATOM 2117 C CA . ALA A 1 281 ? 10.246 4.520 -37.664 1.00 95.81 281 ALA A CA 1
ATOM 2118 C C . ALA A 1 281 ? 8.908 4.300 -38.392 1.00 95.81 281 ALA A C 1
ATOM 2120 O O . ALA A 1 281 ? 8.019 5.149 -38.334 1.00 95.81 281 ALA A O 1
ATOM 2121 N N . VAL A 1 282 ? 8.739 3.156 -39.067 1.00 95.62 282 VAL A N 1
ATOM 2122 C CA . VAL A 1 282 ? 7.494 2.796 -39.761 1.00 95.62 282 VAL A CA 1
ATOM 2123 C C . VAL A 1 282 ? 6.376 2.466 -38.774 1.00 95.62 282 VAL A C 1
ATOM 2125 O O . VAL A 1 282 ? 5.242 2.901 -38.986 1.00 95.62 282 VAL A O 1
ATOM 2128 N N . LEU A 1 283 ? 6.660 1.704 -37.716 1.00 95.88 283 LEU A N 1
ATOM 2129 C CA . LEU A 1 283 ? 5.677 1.364 -36.691 1.00 95.88 283 LEU A CA 1
ATOM 2130 C C . LEU A 1 283 ? 5.203 2.623 -35.956 1.00 95.88 283 LEU A C 1
ATOM 2132 O O . LEU A 1 283 ? 3.994 2.827 -35.830 1.00 95.88 283 LEU A O 1
ATOM 2136 N N . LEU A 1 284 ? 6.130 3.506 -35.574 1.00 96.31 284 LEU A N 1
ATOM 2137 C CA . LEU A 1 284 ? 5.813 4.795 -34.967 1.00 96.31 284 LEU A CA 1
ATOM 2138 C C . LEU A 1 284 ? 5.011 5.685 -35.918 1.00 96.31 284 LEU A C 1
ATOM 2140 O O . LEU A 1 284 ? 4.001 6.249 -35.514 1.00 96.31 284 LEU A O 1
ATOM 2144 N N . ALA A 1 285 ? 5.383 5.756 -37.201 1.00 95.50 285 ALA A N 1
ATOM 2145 C CA . ALA A 1 285 ? 4.632 6.524 -38.193 1.00 95.50 285 ALA A CA 1
ATOM 2146 C C . ALA A 1 285 ? 3.181 6.052 -38.326 1.00 95.50 285 ALA A C 1
ATOM 2148 O O . ALA A 1 285 ? 2.276 6.881 -38.381 1.00 95.50 285 ALA A O 1
ATOM 2149 N N . LYS A 1 286 ? 2.950 4.733 -38.353 1.00 93.75 286 LYS A N 1
ATOM 2150 C CA . LYS A 1 286 ? 1.595 4.169 -38.395 1.00 93.75 286 LYS A CA 1
ATOM 2151 C C . LYS A 1 286 ? 0.818 4.453 -37.110 1.00 93.75 286 LYS A C 1
ATOM 2153 O O . LYS A 1 286 ? -0.361 4.784 -37.176 1.00 93.75 286 LYS A O 1
ATOM 2158 N N . PHE A 1 287 ? 1.482 4.358 -35.961 1.00 92.38 287 PHE A N 1
ATOM 2159 C CA . PHE A 1 287 ? 0.882 4.660 -34.666 1.00 92.38 287 PHE A CA 1
ATOM 2160 C C . PHE A 1 287 ? 0.469 6.138 -34.552 1.00 92.38 287 PHE A C 1
ATOM 2162 O O . PHE A 1 287 ? -0.659 6.428 -34.164 1.00 92.38 287 PHE A O 1
ATOM 2169 N N . VAL A 1 288 ? 1.336 7.070 -34.969 1.00 92.88 288 VAL A N 1
ATOM 2170 C CA . VAL A 1 288 ? 1.092 8.527 -34.931 1.00 92.88 288 VAL A CA 1
ATOM 2171 C C . VAL A 1 288 ? -0.079 8.949 -35.827 1.00 92.88 288 VAL A C 1
ATOM 2173 O O . VAL A 1 288 ? -0.773 9.911 -35.510 1.00 92.88 288 VAL A O 1
ATOM 2176 N N . VAL A 1 289 ? -0.338 8.236 -36.929 1.00 92.81 289 VAL A N 1
ATOM 2177 C CA . VAL A 1 289 ? -1.509 8.489 -37.797 1.00 92.81 289 VAL A CA 1
ATOM 2178 C C . VAL A 1 289 ? -2.760 7.700 -37.389 1.00 92.81 289 VAL A C 1
ATOM 2180 O O . VAL A 1 289 ? -3.707 7.626 -38.171 1.00 92.81 289 VAL A O 1
ATOM 2183 N N . GLU A 1 290 ? -2.766 7.115 -36.187 1.00 85.00 290 GLU A N 1
ATOM 2184 C CA . GLU A 1 290 ? -3.876 6.336 -35.622 1.00 85.00 290 GLU A CA 1
ATOM 2185 C C . GLU A 1 290 ? -4.303 5.138 -36.497 1.00 85.00 290 GLU A C 1
ATOM 2187 O O . GLU A 1 290 ? -5.480 4.772 -36.565 1.00 85.00 290 GLU A O 1
ATOM 2192 N N . ASP A 1 291 ? -3.350 4.492 -37.179 1.00 84.81 291 ASP A N 1
ATOM 2193 C CA . ASP A 1 291 ? -3.621 3.249 -37.901 1.00 84.81 291 ASP A CA 1
ATOM 2194 C C . ASP A 1 291 ? -4.001 2.143 -36.902 1.00 84.81 291 ASP A C 1
ATOM 2196 O O . ASP A 1 291 ? -3.191 1.718 -36.078 1.00 84.81 291 ASP A O 1
ATOM 2200 N N . ALA A 1 292 ? -5.229 1.628 -37.007 1.00 76.06 292 ALA A N 1
ATOM 2201 C CA . ALA A 1 292 ? -5.767 0.599 -36.114 1.00 76.06 292 ALA A CA 1
ATOM 2202 C C . ALA A 1 292 ? -4.981 -0.730 -36.122 1.00 76.06 292 ALA A C 1
ATOM 2204 O O . ALA A 1 292 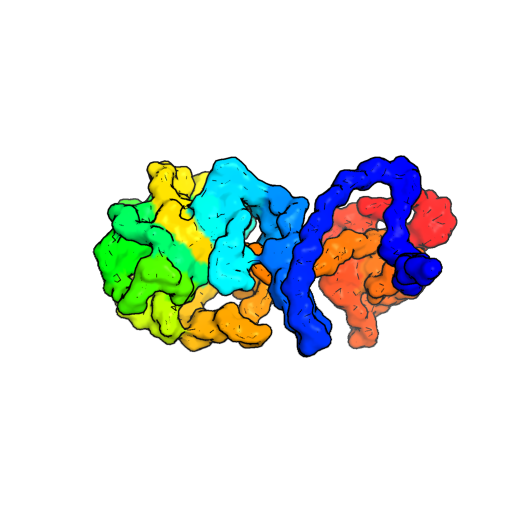? -5.214 -1.586 -35.269 1.00 76.06 292 ALA A O 1
ATOM 2205 N N . THR A 1 293 ? -4.079 -0.933 -37.087 1.00 80.44 293 THR A N 1
ATOM 2206 C CA . THR A 1 293 ? -3.198 -2.107 -37.164 1.00 80.44 293 THR A CA 1
ATOM 2207 C C . THR A 1 293 ? -1.850 -1.906 -36.468 1.00 80.44 293 THR A C 1
ATOM 2209 O O . THR A 1 293 ? -1.127 -2.881 -36.259 1.00 80.44 293 THR A O 1
ATOM 2212 N N . ALA A 1 294 ? -1.504 -0.672 -36.092 1.00 83.25 294 ALA A N 1
ATOM 2213 C CA . ALA A 1 294 ? -0.277 -0.358 -35.375 1.00 83.25 294 ALA A CA 1
ATOM 2214 C C . ALA A 1 294 ? -0.483 -0.513 -33.868 1.00 83.25 294 ALA A C 1
ATOM 2216 O O . ALA A 1 294 ? -1.104 0.320 -33.210 1.00 83.25 294 ALA A O 1
ATOM 2217 N N . VAL A 1 295 ? 0.063 -1.593 -33.314 1.00 80.81 295 VAL A N 1
ATOM 2218 C CA . VAL A 1 295 ? 0.050 -1.850 -31.873 1.00 80.81 295 VAL A CA 1
ATOM 2219 C C . VAL A 1 295 ? 1.448 -1.590 -31.330 1.00 80.81 295 VAL A C 1
ATOM 2221 O O . VAL A 1 295 ? 2.370 -2.347 -31.618 1.00 80.81 295 VAL A O 1
ATOM 2224 N N . VAL A 1 296 ? 1.593 -0.522 -30.547 1.00 81.06 296 VAL A N 1
ATOM 2225 C CA . VAL A 1 296 ? 2.832 -0.187 -29.831 1.00 81.06 296 VAL A CA 1
ATOM 2226 C C . VAL A 1 296 ? 2.601 -0.428 -28.345 1.00 81.06 296 VAL A C 1
ATOM 2228 O O . VAL A 1 296 ? 1.663 0.121 -27.760 1.00 81.06 296 VAL A O 1
ATOM 2231 N N . MET A 1 297 ? 3.435 -1.274 -27.739 1.00 75.38 297 MET A N 1
ATOM 2232 C CA . MET A 1 297 ? 3.375 -1.561 -26.303 1.00 75.38 297 MET A CA 1
ATOM 2233 C C . MET A 1 297 ? 3.829 -0.343 -25.485 1.00 75.38 297 MET A C 1
ATOM 2235 O O . MET A 1 297 ? 4.548 0.514 -25.988 1.00 75.38 297 MET A O 1
ATOM 2239 N N . GLU A 1 298 ? 3.465 -0.270 -24.203 1.00 75.94 298 GLU A N 1
ATOM 2240 C CA . GLU A 1 298 ? 3.814 0.878 -23.346 1.00 75.94 298 GLU A CA 1
ATOM 2241 C C . GLU A 1 298 ? 5.329 1.134 -23.255 1.00 75.94 298 GLU A C 1
ATOM 2243 O O . GLU A 1 298 ? 5.751 2.287 -23.235 1.00 75.94 298 GLU A O 1
ATOM 2248 N N . GLN A 1 299 ? 6.166 0.088 -23.265 1.00 73.50 299 GLN A N 1
ATOM 2249 C CA . GLN A 1 299 ? 7.624 0.262 -23.347 1.00 73.50 299 GLN A CA 1
ATOM 2250 C C . GLN A 1 299 ? 8.058 0.831 -24.706 1.00 73.50 299 GLN A C 1
ATOM 2252 O O . GLN A 1 299 ? 8.874 1.744 -24.732 1.00 73.50 299 GLN A O 1
ATOM 2257 N N . GLY A 1 300 ? 7.473 0.369 -25.815 1.00 83.31 300 GLY A N 1
ATOM 2258 C CA . GLY A 1 300 ? 7.751 0.910 -27.150 1.00 83.31 300 GLY A CA 1
ATOM 2259 C C . GLY A 1 300 ? 7.348 2.381 -27.276 1.00 83.31 300 GLY A C 1
ATOM 2260 O O . GLY A 1 300 ? 8.052 3.158 -27.908 1.00 83.31 300 GLY A O 1
ATOM 2261 N N . LYS A 1 301 ? 6.275 2.808 -26.593 1.00 85.31 301 LYS A N 1
ATOM 2262 C CA . LYS A 1 301 ? 5.896 4.229 -26.497 1.00 85.31 301 LYS A CA 1
ATOM 2263 C C . LYS A 1 301 ? 6.931 5.049 -25.731 1.00 85.31 301 LYS A C 1
ATOM 2265 O O . LYS A 1 301 ? 7.219 6.165 -26.133 1.00 85.31 301 LYS A O 1
ATOM 2270 N N . ARG A 1 302 ? 7.506 4.505 -24.653 1.00 81.69 302 ARG A N 1
ATOM 2271 C CA . ARG A 1 302 ? 8.603 5.166 -23.925 1.00 81.69 302 ARG A CA 1
ATOM 2272 C C . ARG A 1 302 ? 9.865 5.279 -24.780 1.00 81.69 302 ARG A C 1
ATOM 2274 O O . ARG A 1 302 ? 10.477 6.334 -24.797 1.00 81.69 302 ARG A O 1
ATOM 2281 N N . ASN A 1 303 ? 10.226 4.220 -25.505 1.00 84.94 303 ASN A N 1
ATOM 2282 C CA . ASN A 1 303 ? 11.391 4.217 -26.395 1.00 84.94 303 ASN A CA 1
ATOM 2283 C C . ASN A 1 303 ? 11.202 5.146 -27.603 1.00 84.94 303 ASN A C 1
ATOM 2285 O O . ASN A 1 303 ? 12.178 5.678 -28.126 1.00 84.94 303 ASN A O 1
ATOM 2289 N N . ALA A 1 304 ? 9.956 5.318 -28.054 1.00 91.56 304 ALA A N 1
ATOM 2290 C CA . ALA A 1 304 ? 9.606 6.169 -29.180 1.00 91.56 304 ALA A CA 1
ATOM 2291 C C . ALA A 1 304 ? 9.793 7.666 -28.894 1.00 91.56 304 ALA A C 1
ATOM 2293 O O . ALA A 1 304 ? 10.009 8.400 -29.848 1.00 91.56 304 ALA A O 1
ATOM 2294 N N . ASP A 1 305 ? 9.730 8.117 -27.636 1.00 89.44 305 ASP A N 1
ATOM 2295 C CA . ASP A 1 305 ? 9.958 9.519 -27.245 1.00 89.44 305 ASP A CA 1
ATOM 2296 C C . ASP A 1 305 ? 11.461 9.846 -27.281 1.00 89.44 305 ASP A C 1
ATOM 2298 O O . ASP A 1 305 ? 12.168 9.852 -26.272 1.00 89.44 305 ASP A O 1
ATOM 2302 N N . CYS A 1 306 ? 11.978 10.045 -28.492 1.00 88.12 306 CYS A N 1
ATOM 2303 C CA . CYS A 1 306 ? 13.405 10.195 -28.757 1.00 88.12 306 CYS A CA 1
ATOM 2304 C C . CYS A 1 306 ? 13.937 11.584 -28.388 1.00 88.12 306 CYS A C 1
ATOM 2306 O O . CYS A 1 306 ? 15.158 11.767 -28.327 1.00 88.12 306 CYS A O 1
ATOM 2308 N N . ASN A 1 307 ? 13.051 12.568 -28.209 1.00 83.25 307 ASN A N 1
ATOM 2309 C CA . ASN A 1 307 ? 13.397 13.934 -27.821 1.00 83.25 307 ASN A CA 1
ATOM 2310 C C . ASN A 1 307 ? 13.091 14.247 -26.339 1.00 83.25 307 ASN A C 1
ATOM 2312 O O . ASN A 1 307 ? 13.549 15.283 -25.845 1.00 83.25 307 ASN A O 1
ATOM 2316 N N . GLY A 1 308 ? 12.377 13.358 -25.638 1.00 83.38 308 GLY A N 1
ATOM 2317 C CA . GLY A 1 308 ? 12.033 13.473 -24.223 1.00 83.38 308 GLY A CA 1
ATOM 2318 C C . GLY A 1 308 ? 10.969 14.530 -23.925 1.00 83.38 308 GLY A C 1
ATOM 2319 O O . GLY A 1 308 ? 10.923 15.044 -22.802 1.00 83.38 308 GLY A O 1
ATOM 2320 N N . ASP A 1 309 ? 10.162 14.923 -24.914 1.00 79.50 309 ASP A N 1
ATOM 2321 C CA . ASP A 1 309 ? 9.140 15.963 -24.765 1.00 79.50 309 ASP A CA 1
ATOM 2322 C C . ASP A 1 309 ? 7.776 15.421 -24.297 1.00 79.50 309 ASP A C 1
ATOM 2324 O O . ASP A 1 309 ? 6.874 16.203 -23.965 1.00 79.50 309 ASP A O 1
ATOM 2328 N N . GLY A 1 310 ? 7.643 14.093 -24.211 1.00 82.88 310 GLY A N 1
ATOM 2329 C CA . GLY A 1 310 ? 6.441 13.393 -23.775 1.00 82.88 310 GLY A CA 1
ATOM 2330 C C . GLY A 1 310 ? 5.364 13.231 -24.852 1.00 82.88 310 GLY A C 1
ATOM 2331 O O . GLY A 1 310 ? 4.295 12.698 -24.541 1.00 82.88 310 GLY A O 1
ATOM 2332 N N . ASN A 1 311 ? 5.597 13.673 -26.094 1.00 86.94 311 ASN A N 1
ATOM 2333 C CA . ASN A 1 311 ? 4.643 13.602 -27.202 1.00 86.94 311 ASN A CA 1
ATOM 2334 C C . ASN A 1 311 ? 5.214 12.821 -28.387 1.00 86.94 311 ASN A C 1
ATOM 2336 O O . ASN A 1 311 ? 6.079 13.297 -29.110 1.00 86.94 311 ASN A O 1
ATOM 2340 N N . LEU A 1 312 ? 4.611 11.669 -28.680 1.00 90.62 312 LEU A N 1
ATOM 2341 C CA . LEU A 1 312 ? 4.988 10.861 -29.838 1.00 90.62 312 LEU A CA 1
ATOM 2342 C C . LEU A 1 312 ? 4.558 11.536 -31.139 1.00 90.62 312 LEU A C 1
ATOM 2344 O O . LEU A 1 312 ? 3.363 11.668 -31.422 1.00 90.62 312 LEU A O 1
ATOM 2348 N N . SER A 1 313 ? 5.534 11.967 -31.930 1.00 93.25 313 SER A N 1
ATOM 2349 C CA . SER A 1 313 ? 5.298 12.839 -33.073 1.00 93.25 313 SER A CA 1
ATOM 2350 C C . SER A 1 313 ? 6.202 12.534 -34.272 1.00 93.25 313 SER A C 1
ATOM 2352 O O . SER A 1 313 ? 7.016 11.611 -34.288 1.00 93.25 313 SER A O 1
ATOM 2354 N N . GLY A 1 314 ? 6.050 13.338 -35.330 1.00 93.94 314 GLY A N 1
ATOM 2355 C CA . GLY A 1 314 ? 6.943 13.295 -36.487 1.00 93.94 314 GLY A CA 1
ATOM 2356 C C . GLY A 1 314 ? 8.399 13.623 -36.151 1.00 93.94 314 GLY A C 1
ATOM 2357 O O . GLY A 1 314 ? 9.295 13.162 -36.859 1.00 93.94 314 GLY A O 1
ATOM 2358 N N . ASP A 1 315 ? 8.643 14.380 -35.080 1.00 94.06 315 ASP A N 1
ATOM 2359 C CA . ASP A 1 315 ? 9.994 14.770 -34.684 1.00 94.06 315 ASP A CA 1
ATOM 2360 C C . ASP A 1 315 ? 10.784 13.565 -34.152 1.00 94.06 315 ASP A C 1
ATOM 2362 O O . ASP A 1 315 ? 11.956 13.400 -34.500 1.00 94.06 315 ASP A O 1
ATOM 2366 N N . ASP A 1 316 ? 10.121 12.654 -33.439 1.00 95.81 316 ASP A N 1
ATOM 2367 C CA . ASP A 1 316 ? 10.703 11.394 -32.973 1.00 95.81 316 ASP A CA 1
ATOM 2368 C C . ASP A 1 316 ? 11.062 10.457 -34.122 1.00 95.81 316 ASP A C 1
ATOM 2370 O O . ASP A 1 316 ? 12.169 9.922 -34.192 1.00 95.81 316 ASP A O 1
ATOM 2374 N N . ILE A 1 317 ? 10.158 10.331 -35.098 1.00 97.06 317 ILE A N 1
ATOM 2375 C CA . ILE A 1 317 ? 10.390 9.542 -36.315 1.00 97.06 317 ILE A CA 1
ATOM 2376 C C . ILE A 1 317 ? 11.633 10.065 -37.046 1.00 97.06 317 ILE A C 1
ATOM 2378 O O . ILE A 1 317 ? 12.472 9.292 -37.515 1.00 97.06 317 ILE A O 1
ATOM 2382 N N . VAL A 1 318 ? 11.783 11.389 -37.133 1.00 95.94 318 VAL A N 1
ATOM 2383 C CA . VAL A 1 318 ? 12.953 12.022 -37.753 1.00 95.94 318 VAL A CA 1
ATOM 2384 C C . VAL A 1 318 ? 14.229 11.743 -36.960 1.00 95.94 318 VAL A C 1
ATOM 2386 O O . VAL A 1 318 ? 15.282 11.560 -37.576 1.00 95.94 318 VAL A O 1
ATOM 2389 N N . LEU A 1 319 ? 14.173 11.705 -35.628 1.00 92.69 319 LEU A N 1
ATOM 2390 C CA . LEU A 1 319 ? 15.326 11.362 -34.796 1.00 92.69 319 LEU A CA 1
ATOM 2391 C C . LEU A 1 319 ? 15.765 9.912 -35.010 1.00 92.69 319 LEU A C 1
ATOM 2393 O O . LEU A 1 319 ? 16.943 9.698 -35.304 1.00 92.69 319 LEU A O 1
ATOM 2397 N N . ILE A 1 320 ? 14.833 8.954 -34.998 1.00 94.88 320 ILE A N 1
ATOM 2398 C CA . ILE A 1 320 ? 15.108 7.540 -35.309 1.00 94.88 320 ILE A CA 1
ATOM 2399 C C . ILE A 1 320 ? 15.786 7.425 -36.684 1.00 94.88 320 ILE A C 1
ATOM 2401 O O . ILE A 1 320 ? 16.863 6.842 -36.817 1.00 94.88 320 ILE A O 1
ATOM 2405 N N . LEU A 1 321 ? 15.233 8.080 -37.712 1.00 96.00 321 LEU A N 1
ATOM 2406 C CA . LEU A 1 321 ? 15.804 8.063 -39.064 1.00 96.00 321 LEU A CA 1
ATOM 2407 C C . LEU A 1 321 ? 17.199 8.704 -39.141 1.00 96.00 321 LEU A C 1
ATOM 2409 O O . LEU A 1 321 ? 18.072 8.193 -39.846 1.00 96.00 321 LEU A O 1
ATOM 2413 N N . LYS A 1 322 ? 17.443 9.808 -38.423 1.00 91.06 322 LYS A N 1
ATOM 2414 C CA . LYS A 1 322 ? 18.770 10.445 -38.351 1.00 91.06 322 LYS A CA 1
ATOM 2415 C C . LYS A 1 322 ? 19.794 9.542 -37.670 1.00 91.06 322 LYS A C 1
ATOM 2417 O O . LYS A 1 322 ? 20.938 9.494 -38.126 1.00 91.06 322 LYS A O 1
ATOM 2422 N N . TYR A 1 323 ? 19.394 8.839 -36.615 1.00 90.06 323 TYR A N 1
ATOM 2423 C CA . TYR A 1 323 ? 20.249 7.906 -35.887 1.00 90.06 323 TYR A CA 1
ATOM 2424 C C . TYR A 1 323 ? 20.634 6.698 -36.751 1.00 90.06 323 TYR A C 1
ATOM 2426 O O . TYR A 1 323 ? 21.819 6.379 -36.883 1.00 90.06 323 TYR A O 1
ATOM 2434 N N . ILE A 1 324 ? 19.665 6.094 -37.448 1.00 93.19 324 ILE A N 1
ATOM 2435 C CA . ILE A 1 324 ? 19.910 4.987 -38.390 1.00 93.19 324 ILE A CA 1
ATOM 2436 C C . ILE A 1 324 ? 20.835 5.438 -39.530 1.00 93.19 324 ILE A C 1
ATOM 2438 O O . ILE A 1 324 ? 21.754 4.717 -39.919 1.00 93.19 324 ILE A O 1
ATOM 2442 N N . ALA A 1 325 ? 20.646 6.665 -40.026 1.00 92.56 325 ALA A N 1
ATOM 2443 C CA . ALA A 1 325 ? 21.481 7.265 -41.065 1.00 92.56 325 ALA A CA 1
ATOM 2444 C C . ALA A 1 325 ? 22.867 7.736 -40.578 1.00 92.56 325 ALA A C 1
ATOM 2446 O O . ALA A 1 325 ? 23.636 8.260 -41.385 1.00 92.56 325 ALA A O 1
ATOM 2447 N N . LYS A 1 326 ? 23.193 7.574 -39.285 1.00 91.94 326 LYS A N 1
ATOM 2448 C CA . LYS A 1 326 ? 24.446 8.043 -38.663 1.00 91.94 326 LYS A CA 1
ATOM 2449 C C . LYS A 1 326 ? 24.688 9.548 -38.839 1.00 91.94 326 LYS A C 1
ATOM 2451 O O . LYS A 1 326 ? 25.824 10.002 -38.936 1.00 91.94 326 LYS A O 1
ATOM 2456 N N . LEU A 1 327 ? 23.607 10.327 -38.893 1.00 88.38 327 LEU A N 1
ATOM 2457 C CA . LEU A 1 327 ? 23.657 11.793 -38.874 1.00 88.38 327 LEU A CA 1
ATOM 2458 C C . LEU A 1 327 ? 23.766 12.343 -37.444 1.00 88.38 327 LEU A C 1
ATOM 2460 O O . LEU A 1 327 ? 24.132 13.503 -37.264 1.00 88.38 327 LEU A O 1
ATOM 2464 N N . ILE A 1 328 ? 23.431 11.513 -36.455 1.00 82.06 328 ILE A N 1
ATOM 2465 C CA . ILE A 1 328 ? 23.602 11.741 -35.020 1.00 82.06 328 ILE A CA 1
ATOM 2466 C C . ILE A 1 328 ? 24.152 10.459 -34.386 1.00 82.06 328 ILE A C 1
ATOM 2468 O O . ILE A 1 328 ? 23.859 9.360 -34.861 1.00 82.06 328 ILE A O 1
ATOM 2472 N N . ASP A 1 329 ? 24.942 10.609 -33.324 1.00 81.06 329 ASP A N 1
ATOM 2473 C CA . ASP A 1 329 ? 25.631 9.490 -32.667 1.00 81.06 329 ASP A CA 1
ATOM 2474 C C . ASP A 1 329 ? 24.798 8.839 -31.550 1.00 81.06 329 ASP A C 1
ATOM 2476 O O . ASP A 1 329 ? 25.080 7.712 -31.142 1.00 81.06 329 ASP A O 1
ATOM 2480 N N . SER A 1 330 ? 23.758 9.527 -31.070 1.00 81.50 330 SER A N 1
ATOM 2481 C CA . SER A 1 330 ? 22.855 9.049 -30.023 1.00 81.50 330 SER A CA 1
ATOM 2482 C C . SER A 1 330 ? 21.456 9.650 -30.164 1.00 81.50 330 SER A C 1
ATOM 2484 O O . SER A 1 330 ? 21.282 10.712 -30.770 1.00 81.50 330 SER A O 1
ATOM 2486 N N . LEU A 1 331 ? 20.477 8.955 -29.589 1.00 79.19 331 LEU A N 1
ATOM 2487 C CA . LEU A 1 331 ? 19.140 9.469 -29.283 1.00 79.19 331 LEU A CA 1
ATOM 2488 C C . LEU A 1 331 ? 19.125 9.969 -27.823 1.00 79.19 331 LEU A C 1
ATOM 2490 O O . LEU A 1 331 ? 20.153 9.827 -27.155 1.00 79.19 331 LEU A O 1
ATOM 2494 N N . GLY A 1 332 ? 18.042 10.642 -27.410 1.00 61.19 332 GLY A N 1
ATOM 2495 C CA . GLY A 1 332 ? 17.912 11.364 -26.131 1.00 61.19 332 GLY A CA 1
ATOM 2496 C C . GLY A 1 332 ? 18.460 10.653 -24.901 1.00 61.19 332 GLY A C 1
ATOM 2497 O O . GLY A 1 332 ? 18.358 9.414 -24.835 1.00 61.19 332 GLY A O 1
#